Protein AF-A0A9P8FRI5-F1 (afdb_monomer_lite)

InterPro domains:
  IPR001607 Zinc finger, UBP-type [PF02148] (1-30)
  IPR001607 Zinc finger, UBP-type [PS50271] (1-47)
  IPR013083 Zinc finger, RING/FYVE/PHD-type [G3DSA:3.30.40.10] (1-47)

Radius of gyration: 79.2 Å; chains: 1; bounding box: 175×26×194 Å

Foldseek 3Di:
DVCVVPVPQWDADPPPRWIAGNVVGDTDDDDPDDDPDDDDPPDPPPPDPPPVPPDPPPDPPDVVVVVVVVVVVVVVVVVVVVVVVVVVVVVVVVVVVVVVVVVVVVVVVVVVVVVVVVVVVVVVVVVVVVVVVVVVVVVVVVVVVVVVVVVVVVVVVVVVVVVVVVVVVVVVVVVVVVVVVVVVVVVVVVVVVVVVVVVVVVVVVVVVVVVVVVVVVVVVVVVPDDDDDDDDDDDDDDDDDDDDDDDDDDD

pLDDT: mean 81.43, std 20.99, range [33.94, 98.25]

Structure (mmCIF, N/CA/C/O backbone):
data_AF-A0A9P8FRI5-F1
#
_entry.id   AF-A0A9P8FRI5-F1
#
loop_
_atom_site.group_PDB
_atom_site.id
_atom_site.type_symbol
_atom_site.label_atom_id
_atom_site.label_alt_id
_atom_site.label_comp_id
_atom_site.label_asym_id
_atom_site.label_entity_id
_atom_site.label_seq_id
_atom_site.pdbx_PDB_ins_code
_atom_site.Cartn_x
_atom_site.Cartn_y
_atom_site.Cartn_z
_atom_site.occupancy
_atom_site.B_iso_or_equiv
_atom_site.auth_seq_id
_atom_site.auth_comp_id
_atom_site.auth_asym_id
_atom_site.auth_atom_id
_atom_site.pdbx_PDB_model_num
ATOM 1 N N . ALA A 1 1 ? 56.604 1.587 -21.707 1.00 70.38 1 ALA A N 1
ATOM 2 C CA . ALA A 1 1 ? 57.419 1.020 -22.812 1.00 70.38 1 ALA A CA 1
ATOM 3 C C . ALA A 1 1 ? 58.860 1.557 -22.741 1.00 70.38 1 ALA A C 1
ATOM 5 O O . ALA A 1 1 ? 59.079 2.517 -22.019 1.00 70.38 1 ALA A O 1
ATOM 6 N N . HIS A 1 2 ? 59.857 0.961 -23.422 1.00 85.00 2 HIS A N 1
ATOM 7 C CA . HIS A 1 2 ? 61.272 1.397 -23.313 1.00 85.00 2 HIS A CA 1
ATOM 8 C C . HIS A 1 2 ? 61.474 2.873 -23.700 1.00 85.00 2 HIS A C 1
ATOM 10 O O . HIS A 1 2 ? 62.152 3.597 -22.981 1.00 85.00 2 HIS A O 1
ATOM 16 N N . TRP A 1 3 ? 60.835 3.323 -24.783 1.00 86.88 3 TRP A N 1
ATOM 17 C CA . TRP A 1 3 ? 60.968 4.690 -25.297 1.00 86.88 3 TRP A CA 1
ATOM 18 C C . TRP A 1 3 ? 60.459 5.763 -24.314 1.00 86.88 3 TRP A C 1
ATOM 20 O O . TRP A 1 3 ? 61.086 6.806 -24.187 1.00 86.88 3 TRP A O 1
ATOM 30 N N . GLU A 1 4 ? 59.393 5.482 -23.555 1.00 83.12 4 GLU A N 1
ATOM 31 C CA . GLU A 1 4 ? 58.851 6.389 -22.525 1.00 83.12 4 GLU A CA 1
ATOM 32 C C . GLU A 1 4 ? 59.811 6.569 -21.341 1.00 83.12 4 GLU A C 1
ATOM 34 O O . GLU A 1 4 ? 59.791 7.600 -20.677 1.00 83.12 4 GLU A O 1
ATOM 39 N N . ALA A 1 5 ? 60.646 5.561 -21.062 1.00 86.56 5 ALA A N 1
ATOM 40 C CA . ALA A 1 5 ? 61.568 5.567 -19.929 1.00 86.56 5 ALA A CA 1
ATOM 41 C C . ALA A 1 5 ? 62.953 6.136 -20.278 1.00 86.56 5 ALA A C 1
ATOM 43 O O . ALA A 1 5 ? 63.623 6.679 -19.403 1.00 86.56 5 ALA A O 1
ATOM 44 N N . THR A 1 6 ? 63.405 5.987 -21.528 1.00 89.31 6 THR A N 1
ATOM 45 C CA . THR A 1 6 ? 64.764 6.370 -21.963 1.00 89.31 6 THR A CA 1
ATOM 46 C C . THR A 1 6 ? 64.800 7.520 -22.964 1.00 89.31 6 THR A C 1
ATOM 48 O O . THR A 1 6 ? 65.885 7.974 -23.321 1.00 89.31 6 THR A O 1
ATOM 51 N N . SER A 1 7 ? 63.642 7.991 -23.438 1.00 85.75 7 SER A N 1
ATOM 52 C CA . SER A 1 7 ? 63.527 8.980 -24.521 1.00 85.75 7 SER A CA 1
ATOM 53 C C . SER A 1 7 ? 64.243 8.560 -25.814 1.00 85.75 7 SER A C 1
ATOM 55 O O . SER A 1 7 ? 64.643 9.394 -26.624 1.00 85.75 7 SER A O 1
ATOM 57 N N . HIS A 1 8 ? 64.418 7.254 -26.030 1.00 90.38 8 HIS A N 1
ATOM 58 C CA . HIS A 1 8 ? 64.926 6.709 -27.284 1.00 90.38 8 HIS A CA 1
ATOM 59 C C . HIS A 1 8 ? 63.773 6.551 -28.282 1.00 90.38 8 HIS A C 1
ATOM 61 O O . HIS A 1 8 ? 63.076 5.538 -28.289 1.00 90.38 8 HIS A O 1
ATOM 67 N N . CYS A 1 9 ? 63.577 7.567 -29.124 1.00 88.00 9 CYS A N 1
ATOM 68 C CA . CYS A 1 9 ? 62.430 7.657 -30.034 1.00 88.00 9 CYS A CA 1
ATOM 69 C C . CYS A 1 9 ? 62.557 6.825 -31.318 1.00 88.00 9 CYS A C 1
ATOM 71 O O . CYS A 1 9 ? 61.593 6.746 -32.069 1.00 88.00 9 CYS A O 1
ATOM 73 N N . TYR A 1 10 ? 63.705 6.190 -31.575 1.00 89.00 10 TYR A N 1
ATOM 74 C CA . TYR A 1 10 ? 63.935 5.430 -32.805 1.00 89.00 10 TYR A CA 1
ATOM 75 C C . TYR A 1 10 ? 64.216 3.958 -32.522 1.00 89.00 10 TYR A C 1
ATOM 77 O O . TYR A 1 10 ? 65.074 3.630 -31.700 1.00 89.00 10 TYR A O 1
ATOM 85 N N . ALA A 1 11 ? 63.545 3.069 -33.255 1.00 89.12 11 ALA A N 1
ATOM 86 C CA . ALA A 1 11 ? 63.825 1.635 -33.249 1.00 89.12 11 ALA A CA 1
ATOM 87 C C . ALA A 1 11 ? 63.928 1.096 -34.677 1.00 89.12 11 ALA A C 1
ATOM 89 O O . ALA A 1 11 ? 63.203 1.533 -35.566 1.00 89.12 11 ALA A O 1
ATOM 90 N N . MET A 1 12 ? 64.833 0.143 -34.897 1.00 87.75 12 MET A N 1
ATOM 91 C CA . MET A 1 12 ? 65.045 -0.483 -36.200 1.00 87.75 12 MET A CA 1
ATOM 92 C C . MET A 1 12 ? 64.588 -1.933 -36.166 1.00 87.75 12 MET A C 1
ATOM 94 O O . MET A 1 12 ? 64.992 -2.691 -35.284 1.00 87.75 12 MET A O 1
ATOM 98 N N . ASP A 1 13 ? 63.793 -2.320 -37.155 1.00 84.88 13 ASP A N 1
ATOM 99 C CA . ASP A 1 13 ? 63.490 -3.722 -37.400 1.00 84.88 13 ASP A CA 1
ATOM 100 C C . ASP A 1 13 ? 64.684 -4.386 -38.099 1.00 84.88 13 ASP A C 1
ATOM 102 O O . ASP A 1 13 ? 65.101 -3.982 -39.186 1.00 84.88 13 ASP A O 1
ATOM 106 N N . ILE A 1 14 ? 65.247 -5.414 -37.464 1.00 81.31 14 ILE A N 1
ATOM 107 C CA . ILE A 1 14 ? 66.439 -6.124 -37.943 1.00 81.31 14 ILE A CA 1
ATOM 108 C C . ILE A 1 14 ? 66.160 -6.811 -39.289 1.00 81.31 14 ILE A C 1
ATOM 110 O O . ILE A 1 14 ? 67.053 -6.863 -40.140 1.00 81.31 14 ILE A O 1
ATOM 114 N N . ASN A 1 15 ? 64.929 -7.285 -39.510 1.00 79.06 15 ASN A N 1
ATOM 115 C CA . ASN A 1 15 ? 64.570 -8.056 -40.699 1.00 79.06 15 ASN A CA 1
ATOM 116 C C . ASN A 1 15 ? 64.334 -7.161 -41.915 1.00 79.06 15 ASN A C 1
ATOM 118 O O . ASN A 1 15 ? 64.801 -7.465 -43.011 1.00 79.06 15 ASN A O 1
ATOM 122 N N . SER A 1 16 ? 63.594 -6.069 -41.728 1.00 82.00 16 SER A N 1
ATOM 123 C CA . SER A 1 16 ? 63.189 -5.190 -42.826 1.00 82.00 16 SER A CA 1
ATOM 124 C C . SER A 1 16 ? 64.077 -3.953 -42.985 1.00 82.00 16 SER A C 1
ATOM 126 O O . SER A 1 16 ? 63.941 -3.245 -43.978 1.00 82.00 16 SER A O 1
ATOM 128 N N . GLN A 1 17 ? 64.985 -3.692 -42.034 1.00 82.50 17 GLN A N 1
ATOM 129 C CA . GLN A 1 17 ? 65.846 -2.501 -41.968 1.00 82.50 17 GLN A CA 1
ATOM 130 C C . GLN A 1 17 ? 65.082 -1.163 -41.909 1.00 82.50 17 GLN A C 1
ATOM 132 O O . GLN A 1 17 ? 65.700 -0.100 -42.011 1.00 82.50 17 GLN A O 1
ATOM 137 N N . HIS A 1 18 ? 63.761 -1.183 -41.708 1.00 85.88 18 HIS A N 1
ATOM 138 C CA . HIS A 1 18 ? 62.973 0.031 -41.519 1.00 85.88 18 HIS A CA 1
ATOM 139 C C . HIS A 1 18 ? 63.191 0.593 -40.117 1.00 85.88 18 HIS A C 1
ATOM 141 O O . HIS A 1 18 ? 63.324 -0.148 -39.140 1.00 85.88 18 HIS A O 1
ATOM 147 N N . VAL A 1 19 ? 63.213 1.921 -40.027 1.00 88.25 19 VAL A N 1
ATOM 148 C CA . VAL A 1 19 ? 63.324 2.644 -38.761 1.00 88.25 19 VAL A CA 1
ATOM 149 C C . VAL A 1 19 ? 61.971 3.268 -38.446 1.00 88.25 19 VAL A C 1
ATOM 151 O O . VAL A 1 19 ? 61.414 3.983 -39.277 1.00 88.25 19 VAL A O 1
ATOM 154 N N . TRP A 1 20 ? 61.447 2.980 -37.259 1.00 91.38 20 TRP A N 1
ATOM 155 C CA . TRP A 1 20 ? 60.234 3.580 -36.714 1.00 91.38 20 TRP A CA 1
ATOM 156 C 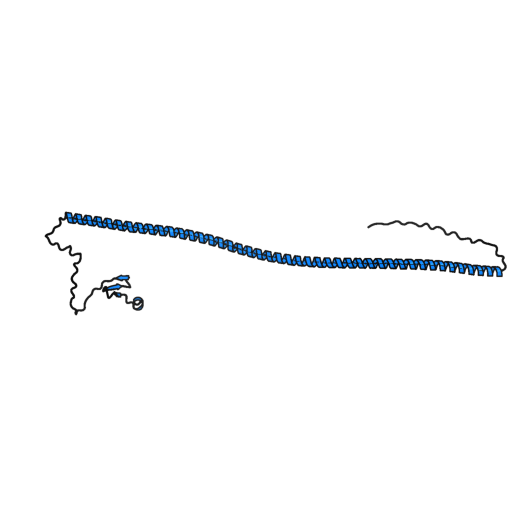C . TRP A 1 20 ? 60.591 4.768 -35.820 1.00 91.38 20 TRP A C 1
ATOM 158 O O . TRP A 1 20 ? 61.502 4.657 -34.994 1.00 91.38 20 TRP A O 1
ATOM 168 N N . ASP A 1 21 ? 59.874 5.875 -35.986 1.00 91.88 21 ASP A N 1
ATOM 169 C CA . ASP A 1 21 ? 59.913 7.053 -35.122 1.00 91.88 21 ASP A CA 1
ATOM 170 C C . ASP A 1 21 ? 58.671 7.067 -34.220 1.00 91.88 21 ASP A C 1
ATOM 172 O O . ASP A 1 21 ? 57.548 7.258 -34.686 1.00 91.88 21 ASP A O 1
ATOM 176 N N . TYR A 1 22 ? 58.876 6.870 -32.916 1.00 89.00 22 TYR A N 1
ATOM 177 C CA . TYR A 1 22 ? 57.811 6.897 -31.911 1.00 89.00 22 TYR A CA 1
ATOM 178 C C . TYR A 1 22 ? 57.293 8.311 -31.609 1.00 89.00 22 TYR A C 1
ATOM 180 O O . TYR A 1 22 ? 56.191 8.437 -31.084 1.00 89.00 22 TYR A O 1
ATOM 188 N N . ALA A 1 23 ? 58.056 9.366 -31.911 1.00 86.44 23 ALA A N 1
ATOM 189 C CA . ALA A 1 23 ? 57.625 10.749 -31.698 1.00 86.44 23 ALA A CA 1
ATOM 190 C C . ALA A 1 23 ? 56.834 11.296 -32.897 1.00 86.44 23 ALA A C 1
ATOM 192 O O . ALA A 1 23 ? 55.894 12.068 -32.712 1.00 86.44 23 ALA A O 1
ATOM 193 N N . GLY A 1 24 ? 57.217 10.894 -34.112 1.00 85.88 24 GLY A N 1
ATOM 194 C CA . GLY A 1 24 ? 56.552 11.255 -35.368 1.00 85.88 24 GLY A CA 1
ATOM 195 C C . GLY A 1 24 ? 55.460 10.285 -35.837 1.00 85.88 24 GLY A C 1
ATOM 196 O O . GLY A 1 24 ? 54.829 10.564 -36.852 1.00 85.88 24 GLY A O 1
ATOM 197 N N . ASP A 1 25 ? 55.258 9.171 -35.123 1.00 88.69 25 ASP A N 1
ATOM 198 C CA . ASP A 1 25 ? 54.294 8.095 -35.418 1.00 88.69 25 ASP A CA 1
ATOM 199 C C . ASP A 1 25 ? 54.359 7.603 -36.877 1.00 88.69 25 ASP A C 1
ATOM 201 O O . ASP A 1 25 ? 53.383 7.626 -37.630 1.00 88.69 25 ASP A O 1
ATOM 205 N N . GLY A 1 26 ? 55.556 7.192 -37.314 1.00 89.88 26 GLY A N 1
ATOM 206 C CA . GLY A 1 26 ? 55.763 6.752 -38.693 1.00 89.88 26 GLY A CA 1
ATOM 207 C C . GLY A 1 26 ? 57.129 6.139 -38.998 1.00 89.88 26 GLY A C 1
ATOM 208 O O . GLY A 1 26 ? 58.039 6.104 -38.169 1.00 89.88 26 GLY A O 1
ATOM 209 N N . TYR A 1 27 ? 57.282 5.653 -40.234 1.00 89.31 27 TYR A N 1
ATOM 210 C CA . TYR A 1 27 ? 58.545 5.111 -40.742 1.00 89.31 27 TYR A CA 1
ATOM 211 C C . TYR A 1 27 ? 59.421 6.204 -41.363 1.00 89.31 27 TYR A C 1
ATOM 213 O O . TYR A 1 27 ? 58.971 6.967 -42.219 1.00 89.31 27 TYR A O 1
ATOM 221 N N . VAL A 1 28 ? 60.704 6.225 -40.996 1.00 86.69 28 VAL A N 1
ATOM 222 C CA . VAL A 1 28 ? 61.697 7.188 -41.497 1.00 86.69 28 VAL A CA 1
ATOM 223 C C . VAL A 1 28 ? 62.805 6.503 -42.301 1.00 86.69 28 VAL A C 1
ATOM 225 O O . VAL A 1 28 ? 63.168 5.351 -42.057 1.00 86.69 28 VAL A O 1
ATOM 228 N N . HIS A 1 29 ? 63.368 7.225 -43.275 1.00 79.56 29 HIS A N 1
ATOM 229 C CA . HIS A 1 29 ? 64.478 6.748 -44.106 1.00 79.56 29 HIS A CA 1
ATOM 230 C C . HIS A 1 29 ? 65.824 7.184 -43.518 1.00 79.56 29 HIS A C 1
ATOM 232 O O . HIS A 1 29 ? 66.041 8.363 -43.243 1.00 79.56 29 HIS A O 1
ATOM 238 N N . ARG A 1 30 ? 66.762 6.241 -43.365 1.00 73.44 30 ARG A N 1
ATOM 239 C CA . ARG A 1 30 ? 68.121 6.525 -42.880 1.00 73.44 30 ARG A CA 1
ATOM 240 C C . ARG A 1 30 ? 69.083 6.727 -44.055 1.00 73.44 30 ARG A C 1
ATOM 242 O O . ARG A 1 30 ? 69.263 5.807 -44.848 1.00 73.44 30 ARG A O 1
ATOM 249 N N . LEU A 1 31 ? 69.774 7.872 -44.128 1.00 65.94 31 LEU A N 1
ATOM 250 C CA . LEU A 1 31 ? 70.973 7.996 -44.969 1.00 65.94 31 LEU A CA 1
ATOM 251 C C . LEU A 1 31 ? 72.116 7.203 -44.327 1.00 65.94 31 LEU A C 1
ATOM 253 O O . LEU A 1 31 ? 72.610 7.544 -43.253 1.00 65.94 31 LEU A O 1
ATOM 257 N N . ILE A 1 32 ? 72.539 6.129 -44.986 1.00 61.47 32 ILE A N 1
ATOM 258 C CA . ILE A 1 32 ? 73.693 5.337 -44.566 1.00 61.47 32 ILE A CA 1
ATOM 259 C C . ILE A 1 32 ? 74.954 6.040 -45.081 1.00 61.47 32 ILE A C 1
ATOM 261 O O . ILE A 1 32 ? 75.430 5.763 -46.178 1.00 61.47 32 ILE A O 1
ATOM 265 N N . GLN A 1 33 ? 75.490 6.985 -44.307 1.00 51.19 33 GLN A N 1
ATOM 266 C CA . GLN A 1 33 ? 76.857 7.469 -44.513 1.00 51.19 33 GLN A CA 1
ATOM 267 C C . GLN A 1 33 ? 77.825 6.510 -43.817 1.00 51.19 33 GLN A C 1
ATOM 269 O O . GLN A 1 33 ? 77.992 6.540 -42.597 1.00 51.19 33 GLN A O 1
ATOM 274 N N . ASN A 1 34 ? 78.454 5.632 -44.597 1.00 52.69 34 ASN A N 1
ATOM 275 C CA . ASN A 1 34 ? 79.520 4.769 -44.101 1.00 52.69 34 ASN A CA 1
ATOM 276 C C . ASN A 1 34 ? 80.759 5.612 -43.753 1.00 52.69 34 ASN A C 1
ATOM 278 O O . ASN A 1 34 ? 81.259 6.374 -44.580 1.00 52.69 34 ASN A O 1
ATOM 282 N N . LYS A 1 35 ? 81.287 5.439 -42.534 1.00 49.97 35 LYS A N 1
ATOM 283 C CA . LYS A 1 35 ? 82.686 5.768 -42.207 1.00 49.97 35 LYS A CA 1
ATOM 284 C C . LYS A 1 35 ? 83.617 4.937 -43.118 1.00 49.97 35 LYS A C 1
ATOM 286 O O . LYS A 1 35 ? 83.212 3.850 -43.535 1.00 49.97 35 LYS A O 1
ATOM 291 N N . PRO A 1 36 ? 84.823 5.424 -43.462 1.00 46.50 36 PRO A N 1
ATOM 292 C CA . PRO A 1 36 ? 85.537 5.045 -44.682 1.00 46.50 36 PRO A CA 1
ATOM 293 C C . PRO A 1 36 ? 86.317 3.731 -44.542 1.00 46.50 36 PRO A C 1
ATOM 295 O O . PRO A 1 36 ? 87.521 3.713 -44.761 1.00 46.50 36 PRO A O 1
ATOM 298 N N . ASP A 1 37 ? 85.659 2.637 -44.162 1.00 50.84 37 ASP A N 1
ATOM 299 C CA . ASP A 1 37 ? 86.241 1.303 -44.312 1.00 50.84 37 ASP A CA 1
ATOM 300 C C . ASP A 1 37 ? 85.158 0.212 -44.293 1.00 50.84 37 ASP A C 1
ATOM 302 O O . ASP A 1 37 ? 84.844 -0.392 -43.271 1.00 50.84 37 ASP A O 1
ATOM 306 N N . SER A 1 38 ? 84.487 0.011 -45.425 1.00 47.38 38 SER A N 1
ATOM 307 C CA . SER A 1 38 ? 83.933 -1.296 -45.799 1.00 47.38 38 SER A CA 1
ATOM 308 C C . SER A 1 38 ? 83.413 -1.255 -47.234 1.00 47.38 38 SER A C 1
ATOM 310 O O . SER A 1 38 ? 82.521 -0.492 -47.595 1.00 47.38 38 SER A O 1
ATOM 312 N N . LYS A 1 39 ? 84.060 -2.085 -48.051 1.00 50.94 39 LYS A N 1
ATOM 313 C CA . LYS A 1 39 ? 83.671 -2.637 -49.352 1.00 50.94 39 LYS A CA 1
ATOM 314 C C . LYS A 1 39 ? 82.248 -2.276 -49.812 1.00 50.94 39 LYS A C 1
ATOM 316 O O . LYS A 1 39 ? 81.264 -2.746 -49.248 1.00 50.94 39 LYS A O 1
ATOM 321 N N . LEU A 1 40 ? 82.178 -1.490 -50.887 1.00 50.28 40 LEU A N 1
ATOM 322 C CA . LEU A 1 40 ? 80.960 -1.168 -51.627 1.00 50.28 40 LEU A CA 1
ATOM 323 C C . LEU A 1 40 ? 80.294 -2.480 -52.084 1.00 50.28 40 LEU A C 1
ATOM 325 O O . LEU A 1 40 ? 80.781 -3.152 -52.993 1.00 50.28 40 LEU A O 1
ATOM 329 N N . ILE A 1 41 ? 79.224 -2.889 -51.407 1.00 49.78 41 ILE A N 1
ATOM 330 C CA . ILE A 1 41 ? 78.332 -3.935 -51.903 1.00 49.78 41 ILE A CA 1
ATOM 331 C C . ILE A 1 41 ? 77.373 -3.220 -52.848 1.00 49.78 41 ILE A C 1
ATOM 333 O O . ILE A 1 41 ? 76.398 -2.611 -52.410 1.00 49.78 41 ILE A O 1
ATOM 337 N N . ASP A 1 42 ? 77.697 -3.257 -54.138 1.00 47.16 42 ASP A N 1
ATOM 338 C CA . ASP A 1 42 ? 76.772 -2.893 -55.206 1.00 47.16 42 ASP A CA 1
ATOM 339 C C . ASP A 1 42 ? 75.580 -3.856 -55.129 1.00 47.16 42 ASP A C 1
ATOM 341 O O . ASP A 1 42 ? 75.647 -5.011 -55.558 1.00 47.16 42 ASP A O 1
ATOM 345 N N . LEU A 1 43 ? 74.477 -3.404 -54.527 1.00 50.00 43 LEU A N 1
ATOM 346 C CA . LEU A 1 43 ? 73.192 -4.042 -54.770 1.00 50.00 43 LEU A CA 1
ATOM 347 C C . LEU A 1 43 ? 72.883 -3.836 -56.258 1.00 50.00 43 LEU A C 1
ATOM 349 O O . LEU A 1 43 ? 72.969 -2.698 -56.728 1.00 50.00 43 LEU A O 1
ATOM 353 N N . PRO A 1 44 ? 72.503 -4.886 -57.011 1.00 44.31 44 PRO A N 1
ATOM 354 C CA . PRO A 1 44 ? 72.119 -4.717 -58.401 1.00 44.31 44 PRO A CA 1
ATOM 355 C C . PRO A 1 44 ? 70.994 -3.691 -58.441 1.00 44.31 44 PRO A C 1
ATOM 357 O O . PRO A 1 44 ? 69.949 -3.890 -57.815 1.00 44.31 44 PRO A O 1
ATOM 360 N N . ALA A 1 45 ? 71.234 -2.583 -59.143 1.00 47.28 45 ALA A N 1
ATOM 361 C CA . ALA A 1 45 ? 70.241 -1.559 -59.391 1.00 47.28 45 ALA A CA 1
ATOM 362 C C . ALA A 1 45 ? 69.014 -2.239 -60.008 1.00 47.28 45 ALA A C 1
ATOM 364 O O . ALA A 1 45 ? 68.966 -2.526 -61.207 1.00 47.28 45 ALA A O 1
ATOM 365 N N . ARG A 1 46 ? 68.012 -2.536 -59.173 1.00 49.62 46 ARG A N 1
ATOM 366 C CA . ARG A 1 46 ? 66.663 -2.820 -59.642 1.00 49.62 46 ARG A CA 1
ATOM 367 C C . ARG A 1 46 ? 66.305 -1.630 -60.509 1.00 49.62 46 ARG A C 1
ATOM 369 O O . ARG A 1 46 ? 66.271 -0.505 -60.015 1.00 49.62 46 ARG A O 1
ATOM 376 N N . ARG A 1 47 ? 66.126 -1.892 -61.807 1.00 51.28 47 ARG A N 1
ATOM 377 C CA . ARG A 1 47 ? 65.669 -0.918 -62.795 1.00 51.28 47 ARG A CA 1
ATOM 378 C C . ARG A 1 47 ? 64.543 -0.115 -62.161 1.00 51.28 47 ARG A C 1
ATOM 380 O O . ARG A 1 47 ? 63.471 -0.650 -61.886 1.00 51.28 47 ARG A O 1
ATOM 387 N N . HIS A 1 48 ? 64.836 1.143 -61.865 1.00 50.38 48 HIS A N 1
ATOM 388 C CA . HIS A 1 48 ? 63.844 2.071 -61.364 1.00 50.38 48 HIS A CA 1
ATOM 389 C C . HIS A 1 48 ? 62.761 2.181 -62.451 1.00 50.38 48 HIS A C 1
ATOM 391 O O . HIS A 1 48 ? 63.116 2.312 -63.627 1.00 50.38 48 HIS A O 1
ATOM 397 N N . PRO A 1 49 ? 61.463 2.154 -62.110 1.00 54.78 49 PRO A N 1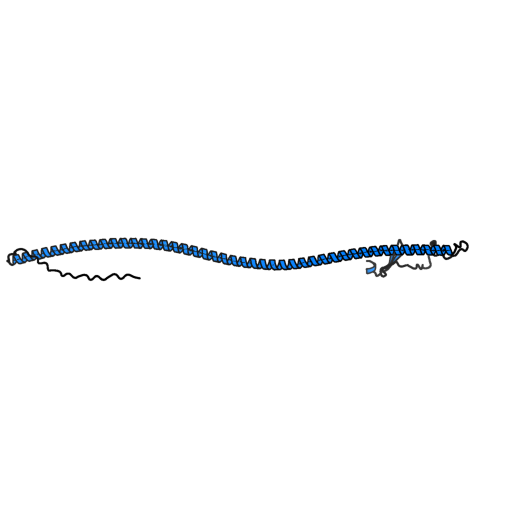
ATOM 398 C CA . PRO A 1 49 ? 60.373 2.227 -63.091 1.00 54.78 49 PRO A CA 1
ATOM 399 C C . PRO A 1 49 ? 60.372 3.521 -63.934 1.00 54.78 49 PRO A C 1
ATOM 401 O O . PRO A 1 49 ? 59.654 3.607 -64.922 1.00 54.78 49 PRO A O 1
ATOM 404 N N . ASN A 1 50 ? 61.240 4.490 -63.617 1.00 50.34 50 ASN A N 1
ATOM 405 C CA . ASN A 1 50 ? 61.433 5.737 -64.364 1.00 50.34 50 ASN A CA 1
ATOM 406 C C . ASN A 1 50 ? 62.540 5.687 -65.438 1.00 50.34 50 ASN A C 1
ATOM 408 O O . ASN A 1 50 ? 62.958 6.730 -65.935 1.00 50.34 50 ASN A O 1
ATOM 412 N N . ALA A 1 51 ? 63.001 4.505 -65.860 1.00 52.12 51 ALA A N 1
ATOM 413 C CA . ALA A 1 51 ? 63.870 4.380 -67.040 1.00 52.12 51 ALA A CA 1
ATOM 414 C C . ALA A 1 51 ? 63.152 4.681 -68.380 1.00 52.12 51 ALA A C 1
ATOM 416 O O . ALA A 1 51 ? 63.785 4.643 -69.431 1.00 52.12 51 ALA A O 1
ATOM 417 N N . ALA A 1 52 ? 61.861 5.030 -68.349 1.00 56.12 52 ALA A N 1
ATOM 418 C CA . ALA A 1 52 ? 61.035 5.363 -69.512 1.00 56.12 52 ALA A CA 1
ATOM 419 C C . ALA A 1 52 ? 61.433 6.659 -70.258 1.00 56.12 52 ALA A C 1
ATOM 421 O O . ALA A 1 52 ? 60.802 6.997 -71.252 1.00 56.12 52 ALA A O 1
ATOM 422 N N . PHE A 1 53 ? 62.460 7.394 -69.807 1.00 52.03 53 PHE A N 1
ATOM 423 C CA . PHE A 1 53 ? 62.890 8.656 -70.433 1.00 52.03 53 PHE A CA 1
ATOM 424 C C . PHE A 1 53 ? 64.204 8.576 -71.232 1.00 52.03 53 PHE A C 1
ATOM 426 O O . PHE A 1 53 ? 64.670 9.595 -71.740 1.00 52.03 53 PHE A O 1
ATOM 433 N N . ARG A 1 54 ? 64.817 7.390 -71.383 1.00 51.44 54 ARG A N 1
ATOM 434 C CA . ARG A 1 54 ? 65.877 7.189 -72.388 1.00 51.44 54 ARG A CA 1
ATOM 435 C C . ARG A 1 54 ? 65.243 6.670 -73.673 1.00 51.44 54 ARG A C 1
ATOM 437 O O . ARG A 1 54 ? 64.998 5.478 -73.804 1.00 51.44 54 ARG A O 1
ATOM 444 N N . ALA A 1 55 ? 64.963 7.585 -74.594 1.00 46.56 55 ALA A N 1
ATOM 445 C CA . ALA A 1 55 ? 64.501 7.255 -75.934 1.00 46.56 55 ALA A CA 1
ATOM 446 C C . ALA A 1 55 ? 65.623 6.552 -76.722 1.00 46.56 55 ALA A C 1
ATOM 448 O O . ALA A 1 55 ? 66.563 7.200 -77.181 1.00 46.56 55 ALA A O 1
ATOM 449 N N . GLU A 1 56 ? 65.530 5.229 -76.870 1.00 44.88 56 GLU A N 1
ATOM 450 C CA . GLU A 1 56 ? 66.115 4.530 -78.018 1.00 44.88 56 GLU A CA 1
ATOM 451 C C . GLU A 1 56 ? 65.268 4.870 -79.252 1.00 44.88 56 GLU A C 1
ATOM 453 O O . GLU A 1 56 ? 64.041 4.796 -79.233 1.00 44.88 56 GLU A O 1
ATOM 458 N N . ALA A 1 57 ? 65.934 5.348 -80.300 1.00 48.53 57 ALA A N 1
ATOM 459 C CA . ALA A 1 57 ? 65.340 6.121 -81.388 1.00 48.53 57 ALA A CA 1
ATOM 460 C C . ALA A 1 57 ? 64.766 5.288 -82.553 1.00 48.53 57 ALA A C 1
ATOM 462 O O . ALA A 1 57 ? 64.632 5.839 -83.641 1.00 48.53 57 ALA A O 1
ATOM 463 N N . ASP A 1 58 ? 64.427 4.009 -82.359 1.00 47.94 58 ASP A N 1
ATOM 464 C CA . ASP A 1 58 ? 64.054 3.122 -83.483 1.00 47.94 58 ASP A CA 1
ATOM 465 C C . ASP A 1 58 ? 62.760 2.309 -83.294 1.00 47.94 58 ASP A C 1
ATOM 467 O O . ASP A 1 58 ? 62.437 1.452 -84.107 1.00 47.94 58 ASP A O 1
ATOM 471 N N . ASP A 1 59 ? 61.962 2.610 -82.265 1.00 54.97 59 ASP A N 1
ATOM 472 C CA . ASP A 1 59 ? 60.585 2.103 -82.163 1.00 54.97 59 ASP A CA 1
ATOM 473 C C . ASP A 1 59 ? 59.640 3.256 -81.808 1.00 54.97 59 ASP A C 1
ATOM 475 O O . ASP A 1 59 ? 59.078 3.358 -80.714 1.00 54.97 59 ASP A O 1
ATOM 479 N N . GLN A 1 60 ? 59.533 4.218 -82.733 1.00 60.47 60 GLN A N 1
ATOM 480 C CA . GLN A 1 60 ? 58.529 5.273 -82.637 1.00 60.47 60 GLN A CA 1
ATOM 481 C C . GLN A 1 60 ? 57.152 4.653 -82.867 1.00 60.47 60 GLN A C 1
ATOM 483 O O . GLN A 1 60 ? 56.598 4.690 -83.966 1.00 60.47 60 GLN A O 1
ATOM 488 N N . VAL A 1 61 ? 56.572 4.112 -81.795 1.00 58.03 61 VAL A N 1
ATOM 489 C CA . VAL A 1 61 ? 55.125 3.960 -81.682 1.00 58.03 61 VAL A CA 1
ATOM 490 C C . VAL A 1 61 ? 54.519 5.298 -82.125 1.00 58.03 61 VAL A C 1
ATOM 492 O O . VAL A 1 61 ? 54.851 6.325 -81.523 1.00 58.03 61 VAL A O 1
ATOM 495 N N . PRO A 1 62 ? 53.690 5.332 -83.191 1.00 71.19 62 PRO A N 1
ATOM 496 C CA . PRO A 1 62 ? 53.118 6.571 -83.699 1.00 71.19 62 PRO A CA 1
ATOM 497 C C . PRO A 1 62 ? 52.546 7.392 -82.549 1.00 71.19 62 PRO A C 1
ATOM 499 O O . PRO A 1 62 ? 51.857 6.845 -81.689 1.00 71.19 62 PRO A O 1
ATOM 502 N N . ARG A 1 63 ? 52.848 8.692 -82.514 1.00 68.44 63 ARG A N 1
ATOM 503 C CA . ARG A 1 63 ? 52.454 9.590 -81.418 1.00 68.44 63 ARG A CA 1
ATOM 504 C C . ARG A 1 63 ? 50.955 9.509 -81.107 1.00 68.44 63 ARG A C 1
ATOM 506 O O . ARG A 1 63 ? 50.575 9.513 -79.947 1.00 68.44 63 ARG A O 1
ATOM 513 N N . GLU A 1 64 ? 50.142 9.282 -82.133 1.00 72.25 64 GLU A N 1
ATOM 514 C CA . GLU A 1 64 ? 48.704 9.016 -82.037 1.00 72.25 64 GLU A CA 1
ATOM 515 C C . GLU A 1 64 ? 48.364 7.756 -81.221 1.00 72.25 64 GLU A C 1
ATOM 517 O O . GLU A 1 64 ? 47.409 7.760 -80.456 1.00 72.25 64 GLU A O 1
ATOM 522 N N . LYS A 1 65 ? 49.148 6.673 -81.313 1.00 77.75 65 LYS A N 1
ATOM 523 C CA . LYS A 1 65 ? 48.959 5.468 -80.485 1.00 77.75 65 LYS A CA 1
ATOM 524 C C . LYS A 1 65 ? 49.372 5.702 -79.033 1.00 77.75 65 LYS A C 1
ATOM 526 O O . LYS A 1 65 ? 48.717 5.175 -78.142 1.00 77.75 65 LYS A O 1
ATOM 531 N N . MET A 1 66 ? 50.423 6.488 -78.790 1.00 79.31 66 MET A N 1
ATOM 532 C CA . MET A 1 66 ? 50.815 6.900 -77.433 1.00 79.31 66 MET A CA 1
ATOM 533 C C . MET A 1 66 ? 49.752 7.807 -76.802 1.00 79.31 66 MET A C 1
ATOM 535 O O . MET A 1 66 ? 49.405 7.622 -75.640 1.00 79.31 66 MET A O 1
ATOM 539 N N . GLU A 1 67 ? 49.191 8.740 -77.573 1.00 83.44 67 GLU A N 1
ATOM 540 C CA . GLU A 1 67 ? 48.085 9.602 -77.143 1.00 83.44 67 GLU A CA 1
ATOM 541 C C . GLU A 1 67 ? 46.799 8.795 -76.914 1.00 83.44 67 GLU A C 1
ATOM 543 O O . GLU A 1 67 ? 46.161 8.959 -75.878 1.00 83.44 67 GLU A O 1
ATOM 548 N N . ASN A 1 68 ? 46.463 7.847 -77.793 1.00 87.56 68 ASN A N 1
ATOM 549 C CA . ASN A 1 68 ? 45.326 6.943 -77.597 1.00 87.56 68 ASN A CA 1
ATOM 550 C C . ASN A 1 68 ? 45.494 6.073 -76.349 1.00 87.56 68 ASN A C 1
ATOM 552 O O . ASN A 1 68 ? 44.567 5.963 -75.554 1.00 87.56 68 ASN A O 1
ATOM 556 N N . MET A 1 69 ? 46.684 5.517 -76.126 1.00 85.81 69 MET A N 1
ATOM 557 C CA . MET A 1 69 ? 46.975 4.714 -74.942 1.00 85.81 69 MET A CA 1
ATOM 558 C C . MET A 1 69 ? 46.917 5.560 -73.663 1.00 85.81 69 MET A C 1
ATOM 560 O O . MET A 1 69 ? 46.345 5.130 -72.666 1.00 85.81 69 MET A O 1
ATOM 564 N N . ALA A 1 70 ? 47.440 6.790 -73.686 1.00 86.06 70 ALA A N 1
ATOM 565 C CA . ALA A 1 70 ? 47.318 7.728 -72.570 1.00 86.06 70 ALA A CA 1
ATOM 566 C C . ALA A 1 70 ? 45.853 8.111 -72.296 1.00 86.06 70 ALA A C 1
ATOM 568 O O . ALA A 1 70 ? 45.448 8.195 -71.133 1.00 86.06 70 ALA A O 1
ATOM 569 N N . ASN A 1 71 ? 45.042 8.281 -73.342 1.00 90.81 71 ASN A N 1
ATOM 570 C CA . ASN A 1 71 ? 43.609 8.530 -73.216 1.00 90.81 71 ASN A CA 1
ATOM 571 C C . ASN A 1 71 ? 42.896 7.318 -72.604 1.00 90.81 71 ASN A C 1
ATOM 573 O O . ASN A 1 71 ? 42.143 7.483 -71.650 1.00 90.81 71 ASN A O 1
ATOM 577 N N . GLU A 1 72 ? 43.173 6.100 -73.073 1.00 91.44 72 GLU A N 1
ATOM 578 C CA . GLU A 1 72 ? 42.620 4.857 -72.519 1.00 91.44 72 GLU A CA 1
ATOM 579 C C . GLU A 1 72 ? 43.017 4.643 -71.053 1.00 91.44 72 GLU A C 1
ATOM 581 O O . GLU A 1 72 ? 42.164 4.311 -70.230 1.00 91.44 72 GLU A O 1
ATOM 586 N N . TYR A 1 73 ? 44.277 4.903 -70.687 1.00 93.12 73 TYR A N 1
ATOM 587 C CA . TYR A 1 73 ? 44.712 4.893 -69.289 1.00 93.12 73 TYR A CA 1
ATOM 588 C C . TYR A 1 73 ? 43.980 5.942 -68.457 1.00 93.12 73 TYR A C 1
ATOM 590 O O . TYR A 1 73 ? 43.574 5.654 -67.332 1.00 93.12 73 TYR A O 1
ATOM 598 N N . THR A 1 74 ? 43.771 7.139 -69.004 1.00 95.00 74 THR A N 1
ATOM 599 C CA . THR A 1 74 ? 43.000 8.192 -68.335 1.00 95.00 74 THR A CA 1
ATOM 600 C C . THR A 1 74 ? 41.545 7.761 -68.134 1.00 95.00 74 THR A C 1
ATOM 602 O O . THR A 1 74 ? 41.010 7.926 -67.037 1.00 95.00 74 THR A O 1
ATOM 605 N N . TYR A 1 75 ? 40.914 7.139 -69.134 1.00 94.56 75 TYR A N 1
ATOM 606 C CA . TYR A 1 75 ? 39.564 6.574 -69.024 1.00 94.56 75 TYR A CA 1
ATOM 607 C C . TYR A 1 75 ? 39.486 5.435 -68.002 1.00 94.56 75 TYR A C 1
ATOM 609 O O . TYR A 1 75 ? 38.561 5.394 -67.194 1.00 94.56 75 TYR A O 1
ATOM 617 N N . LEU A 1 76 ? 40.464 4.526 -67.985 1.00 95.75 76 LEU A N 1
ATOM 618 C CA . LEU A 1 76 ? 40.512 3.442 -67.007 1.00 95.75 76 LEU A CA 1
ATOM 619 C C . LEU A 1 76 ? 40.697 3.987 -65.587 1.00 95.75 76 LEU A C 1
ATOM 621 O O . LEU A 1 76 ? 39.992 3.564 -64.675 1.00 95.75 76 LEU A O 1
ATOM 625 N N . LEU A 1 77 ? 41.615 4.937 -65.398 1.00 95.75 77 LEU A N 1
ATOM 626 C CA . LEU A 1 77 ? 41.885 5.546 -64.099 1.00 95.75 77 LEU A CA 1
ATOM 627 C C . LEU A 1 77 ? 40.674 6.327 -63.584 1.00 95.75 77 LEU A C 1
ATOM 629 O O . LEU A 1 77 ? 40.290 6.153 -62.432 1.00 95.75 77 LEU A O 1
ATOM 633 N N . THR A 1 78 ? 40.048 7.149 -64.429 1.00 96.06 78 THR A N 1
ATOM 634 C CA . THR A 1 78 ? 38.817 7.874 -64.070 1.00 96.06 78 THR A CA 1
ATOM 635 C C . THR A 1 78 ? 37.683 6.907 -63.746 1.00 96.06 78 THR A C 1
ATOM 637 O O . THR A 1 78 ? 37.071 7.036 -62.690 1.00 96.06 78 THR A O 1
ATOM 640 N N . SER A 1 79 ? 37.478 5.863 -64.556 1.00 95.88 79 SER A N 1
ATOM 641 C CA . SER A 1 79 ? 36.497 4.813 -64.265 1.00 95.88 79 SER A CA 1
ATOM 642 C C . SER A 1 79 ? 36.781 4.088 -62.945 1.00 95.88 79 SER A C 1
ATOM 644 O O . SER A 1 79 ? 35.843 3.757 -62.218 1.00 95.88 79 SER A O 1
ATOM 646 N N . GLN A 1 80 ? 38.049 3.813 -62.623 1.00 96.31 80 GLN A N 1
ATOM 647 C CA . GLN A 1 80 ? 38.425 3.177 -61.360 1.00 96.31 80 GLN A CA 1
ATOM 648 C C . GLN A 1 80 ? 38.199 4.113 -60.171 1.00 96.31 80 GLN A C 1
ATOM 650 O O . GLN A 1 80 ? 37.594 3.691 -59.187 1.00 96.31 80 GLN A O 1
ATOM 655 N N . LEU A 1 81 ? 38.618 5.377 -60.261 1.00 96.88 81 LEU A N 1
ATOM 656 C CA . LEU A 1 81 ? 38.390 6.381 -59.221 1.00 96.88 81 LEU A CA 1
ATOM 657 C C . LEU A 1 81 ? 36.894 6.612 -58.972 1.00 96.88 81 LEU A C 1
ATOM 659 O O . LEU A 1 81 ? 36.471 6.632 -57.818 1.00 96.88 81 LEU A O 1
ATOM 663 N N . ASP A 1 82 ? 36.081 6.684 -60.027 1.00 96.06 82 ASP A N 1
ATOM 664 C CA . ASP A 1 82 ? 34.625 6.797 -59.909 1.00 96.06 82 ASP A CA 1
ATOM 665 C C . ASP A 1 82 ? 34.011 5.561 -59.239 1.00 96.06 82 ASP A C 1
ATOM 667 O O . ASP A 1 82 ? 33.112 5.687 -58.404 1.00 96.06 82 ASP A O 1
ATOM 671 N N . SER A 1 83 ? 34.513 4.358 -59.544 1.00 96.69 83 SER A N 1
ATOM 672 C CA . SER A 1 83 ? 34.059 3.130 -58.878 1.00 96.69 83 SER A CA 1
ATOM 673 C C . SER A 1 83 ? 34.414 3.103 -57.385 1.00 96.69 83 SER A C 1
ATOM 675 O O . SER A 1 83 ? 33.573 2.736 -56.563 1.00 96.69 83 SER A O 1
ATOM 677 N N . GLN A 1 84 ? 35.621 3.550 -57.016 1.00 96.50 84 GLN A N 1
ATOM 678 C CA . GLN A 1 84 ? 36.062 3.628 -55.621 1.00 96.50 84 GLN A CA 1
ATOM 679 C C . GLN A 1 84 ? 35.268 4.680 -54.854 1.00 96.50 84 GLN A C 1
ATOM 681 O O . GLN A 1 84 ? 34.822 4.418 -53.738 1.00 96.50 84 GLN A O 1
ATOM 686 N N . ARG A 1 85 ? 35.039 5.845 -55.470 1.00 96.94 85 ARG A N 1
ATOM 687 C CA . ARG A 1 85 ? 34.203 6.903 -54.910 1.00 96.94 85 ARG A CA 1
ATOM 688 C C . ARG A 1 85 ? 32.810 6.375 -54.578 1.00 96.94 85 ARG A C 1
ATOM 690 O O . ARG A 1 85 ? 32.407 6.454 -53.423 1.00 96.94 85 ARG A O 1
ATOM 697 N N . ARG A 1 86 ? 32.127 5.759 -55.550 1.00 97.06 86 ARG A N 1
ATOM 698 C CA . ARG A 1 86 ? 30.787 5.179 -55.346 1.00 97.06 86 ARG A CA 1
ATOM 699 C C . ARG A 1 86 ? 30.772 4.115 -54.247 1.00 97.06 86 ARG A C 1
ATOM 701 O O . ARG A 1 86 ? 29.838 4.074 -53.457 1.00 97.06 86 ARG A O 1
ATOM 708 N N . TYR A 1 87 ? 31.803 3.270 -54.174 1.00 97.38 87 TYR A N 1
ATOM 709 C CA . TYR A 1 87 ? 31.909 2.227 -53.148 1.00 97.38 87 TYR A CA 1
ATOM 710 C C . TYR A 1 87 ? 32.039 2.792 -51.726 1.00 97.38 87 TYR A C 1
ATOM 712 O O . TYR A 1 87 ? 31.426 2.272 -50.792 1.00 97.38 87 TYR A O 1
ATOM 720 N N . TYR A 1 88 ? 32.836 3.845 -51.536 1.00 97.50 88 TYR A N 1
ATOM 721 C CA . TYR A 1 88 ? 32.974 4.477 -50.223 1.00 97.50 88 TYR A CA 1
ATOM 722 C C . TYR A 1 88 ? 31.794 5.386 -49.877 1.00 97.50 88 TYR A C 1
ATOM 724 O O . TYR A 1 88 ? 31.425 5.442 -48.707 1.00 97.50 88 TYR A O 1
ATOM 732 N N . GLU A 1 89 ? 31.168 6.035 -50.862 1.00 97.31 89 GLU A N 1
ATOM 733 C CA . GLU A 1 89 ? 29.922 6.788 -50.670 1.00 97.31 89 GLU A CA 1
ATOM 734 C C . GLU A 1 89 ? 28.786 5.867 -50.186 1.00 97.31 89 GLU A C 1
ATOM 736 O O . GLU A 1 89 ? 28.184 6.161 -49.158 1.00 97.31 89 GLU A O 1
ATOM 741 N N . ASP A 1 90 ? 28.568 4.706 -50.820 1.00 97.19 90 ASP A N 1
ATOM 742 C CA . ASP A 1 90 ? 27.558 3.718 -50.385 1.00 97.19 90 ASP A CA 1
ATOM 743 C C . ASP A 1 90 ? 27.877 3.131 -48.995 1.00 97.19 90 ASP A C 1
ATOM 745 O O . ASP A 1 90 ? 26.988 2.944 -48.163 1.00 97.19 90 ASP A O 1
ATOM 749 N N . GLN A 1 91 ? 29.153 2.879 -48.680 1.00 97.19 91 GLN A N 1
ATOM 750 C CA . GLN A 1 91 ? 29.532 2.462 -47.325 1.00 97.19 91 GLN A CA 1
ATOM 751 C C . GLN A 1 91 ? 29.275 3.548 -46.275 1.00 97.19 91 GLN A C 1
ATOM 753 O O . GLN A 1 91 ? 28.808 3.224 -45.180 1.00 97.19 91 GLN A O 1
ATOM 758 N N . LEU A 1 92 ? 29.583 4.810 -46.589 1.00 97.69 92 LEU A N 1
ATOM 759 C CA . LEU A 1 92 ? 29.319 5.951 -45.712 1.00 97.69 92 LEU A CA 1
ATOM 760 C C . LEU A 1 92 ? 27.819 6.126 -45.489 1.00 97.69 92 LEU A C 1
ATOM 762 O O . LEU A 1 92 ? 27.402 6.235 -44.340 1.00 97.69 92 LEU A O 1
ATOM 766 N N . GLU A 1 93 ? 27.015 6.079 -46.549 1.00 97.38 93 GLU A N 1
ATOM 767 C CA . GLU A 1 93 ? 25.555 6.174 -46.475 1.00 97.38 93 GLU A CA 1
ATOM 768 C C . GLU A 1 93 ? 24.979 5.083 -45.562 1.00 97.38 93 GLU A C 1
ATOM 770 O O . GLU A 1 93 ? 24.302 5.381 -44.579 1.00 97.38 93 GLU A O 1
ATOM 775 N N . ARG A 1 94 ? 25.377 3.820 -45.763 1.00 96.81 94 ARG A N 1
ATOM 776 C CA . ARG A 1 94 ? 24.954 2.705 -44.894 1.00 96.81 94 ARG A CA 1
ATOM 777 C C . ARG A 1 94 ? 25.394 2.871 -43.443 1.00 96.81 94 ARG A C 1
ATOM 779 O O . ARG A 1 94 ? 24.696 2.410 -42.537 1.00 96.81 94 ARG A O 1
ATOM 786 N N . ALA A 1 95 ? 26.575 3.437 -43.199 1.00 96.94 95 ALA A N 1
ATOM 787 C CA . ALA A 1 95 ? 27.057 3.693 -41.845 1.00 96.94 95 ALA A CA 1
ATOM 788 C C . ALA A 1 95 ? 26.246 4.808 -41.170 1.00 96.94 95 ALA A C 1
ATOM 790 O O . ALA A 1 95 ? 25.863 4.657 -40.009 1.00 96.94 95 ALA A O 1
ATOM 791 N N . VAL A 1 96 ? 25.934 5.877 -41.907 1.00 97.75 96 VAL A N 1
ATOM 792 C CA . VAL A 1 96 ? 25.099 6.992 -41.446 1.00 97.75 96 VAL A CA 1
ATOM 793 C C . VAL A 1 96 ? 23.678 6.519 -41.146 1.00 97.75 96 VAL A C 1
ATOM 795 O O . VAL A 1 96 ? 23.170 6.818 -40.068 1.00 97.75 96 VAL A O 1
ATOM 798 N N . ASP A 1 97 ? 23.071 5.709 -42.012 1.00 97.12 97 ASP A N 1
ATOM 799 C CA . ASP A 1 97 ? 21.735 5.145 -41.789 1.00 97.12 97 ASP A CA 1
ATOM 800 C C . ASP A 1 97 ? 21.689 4.234 -40.560 1.00 97.12 97 ASP A C 1
ATOM 802 O O . ASP A 1 97 ? 20.770 4.293 -39.742 1.00 97.12 97 ASP A O 1
ATOM 806 N N . LYS A 1 98 ? 22.710 3.391 -40.371 1.00 97.25 98 LYS A N 1
ATOM 807 C CA . LYS A 1 98 ? 22.804 2.554 -39.167 1.00 97.25 98 LYS A CA 1
ATOM 808 C C . LYS A 1 98 ? 22.967 3.399 -37.909 1.00 97.25 98 LYS A C 1
ATOM 810 O O . LYS A 1 98 ? 22.331 3.095 -36.900 1.00 97.25 98 LYS A O 1
ATOM 815 N N . ALA A 1 99 ? 23.804 4.433 -37.960 1.00 97.12 99 ALA A N 1
ATOM 816 C CA . ALA A 1 99 ? 24.022 5.336 -36.838 1.00 97.12 99 ALA A CA 1
ATOM 817 C C . ALA A 1 99 ? 22.754 6.132 -36.498 1.00 97.12 99 ALA A C 1
ATOM 819 O O . ALA A 1 99 ? 22.407 6.235 -35.324 1.00 97.12 99 ALA A O 1
ATOM 820 N N . SER A 1 100 ? 22.022 6.627 -37.500 1.00 97.38 100 SER A N 1
ATOM 821 C CA . SER A 1 100 ? 20.781 7.380 -37.297 1.00 97.38 100 SER A CA 1
ATOM 822 C C . SER A 1 100 ? 19.682 6.504 -36.690 1.00 97.38 100 SER A C 1
ATOM 824 O O . SER A 1 100 ? 19.069 6.893 -35.696 1.00 97.38 100 SER A O 1
ATOM 826 N N . ILE A 1 101 ? 19.498 5.277 -37.193 1.00 97.50 101 ILE A N 1
ATOM 827 C CA . ILE A 1 101 ? 18.540 4.310 -36.636 1.00 97.50 101 ILE A CA 1
ATOM 828 C C . ILE A 1 101 ? 18.926 3.922 -35.205 1.00 97.50 101 ILE A C 1
ATOM 830 O O . ILE A 1 101 ? 18.056 3.817 -34.338 1.00 97.50 101 ILE A O 1
ATOM 834 N N . ALA A 1 102 ? 20.213 3.684 -34.939 1.00 97.25 102 ALA A N 1
ATOM 835 C CA . ALA A 1 102 ? 20.687 3.358 -33.597 1.00 97.25 102 ALA A CA 1
ATOM 836 C C . ALA A 1 102 ? 20.480 4.527 -32.623 1.00 97.25 102 ALA A C 1
ATOM 838 O O . ALA A 1 102 ? 20.018 4.296 -31.507 1.00 97.25 102 ALA A O 1
ATOM 839 N N . SER A 1 103 ? 20.755 5.764 -33.052 1.00 97.50 103 SER A N 1
ATOM 840 C CA . SER A 1 103 ? 20.528 6.970 -32.248 1.00 97.50 103 SER A CA 1
ATOM 841 C C . SER A 1 103 ? 19.047 7.154 -31.929 1.00 97.50 103 SER A C 1
ATOM 843 O O . SER A 1 103 ? 18.693 7.299 -30.764 1.00 97.50 103 SER A O 1
ATOM 845 N N . ALA A 1 104 ? 18.168 7.042 -32.931 1.00 97.56 104 ALA A N 1
ATOM 846 C CA . ALA A 1 104 ? 16.724 7.149 -32.733 1.00 97.56 104 ALA A CA 1
ATOM 847 C C . ALA A 1 104 ? 16.202 6.092 -31.744 1.00 97.56 104 ALA A C 1
ATOM 849 O O . ALA A 1 104 ? 15.466 6.411 -30.813 1.00 97.56 104 ALA A O 1
ATOM 850 N N . LYS A 1 105 ? 16.649 4.835 -31.874 1.00 97.50 105 LYS A N 1
ATOM 851 C CA . LYS A 1 105 ? 16.287 3.767 -30.928 1.00 97.50 105 LYS A CA 1
ATOM 852 C C . LYS A 1 105 ? 16.815 4.022 -29.517 1.00 97.50 105 LYS A C 1
ATOM 854 O O . LYS A 1 105 ? 16.126 3.703 -28.550 1.00 97.50 105 LYS A O 1
ATOM 859 N N . ALA A 1 106 ? 18.028 4.558 -29.385 1.00 97.62 106 ALA A N 1
ATOM 860 C CA . ALA A 1 106 ? 18.599 4.902 -28.088 1.00 97.62 106 ALA A CA 1
ATOM 861 C C . ALA A 1 106 ? 17.821 6.046 -27.420 1.00 97.62 106 ALA A C 1
ATOM 863 O O . ALA A 1 106 ? 17.544 5.973 -26.224 1.00 97.62 106 ALA A O 1
ATOM 864 N N . GLU A 1 107 ? 17.412 7.058 -28.186 1.00 97.75 107 GLU A N 1
ATOM 865 C CA . GLU A 1 107 ? 16.565 8.155 -27.708 1.00 97.75 107 GLU A CA 1
ATOM 866 C C . GLU A 1 107 ? 15.169 7.671 -27.297 1.00 97.75 107 GLU A C 1
ATOM 868 O O . GLU A 1 107 ? 14.673 8.052 -26.236 1.00 97.75 107 GLU A O 1
ATOM 873 N N . ASP A 1 108 ? 14.543 6.789 -28.080 1.00 97.69 108 ASP A N 1
ATOM 874 C CA . ASP A 1 108 ? 13.257 6.170 -27.734 1.00 97.69 108 ASP A CA 1
ATOM 875 C C . ASP A 1 108 ? 13.349 5.362 -26.437 1.00 97.69 108 ASP A C 1
ATOM 877 O O . ASP A 1 108 ? 12.511 5.511 -25.543 1.00 97.69 108 ASP A O 1
ATOM 881 N N . ALA A 1 109 ? 14.398 4.547 -26.298 1.00 97.38 109 ALA A N 1
ATOM 882 C CA . ALA A 1 109 ? 14.646 3.778 -25.085 1.00 97.38 109 ALA A CA 1
ATOM 883 C C . ALA A 1 109 ? 14.912 4.689 -23.877 1.00 97.38 109 ALA A C 1
ATOM 885 O O . ALA A 1 109 ? 14.377 4.444 -22.797 1.00 97.38 109 ALA A O 1
ATOM 886 N N . ALA A 1 110 ? 15.685 5.766 -24.048 1.00 98.06 110 ALA A N 1
ATOM 887 C CA . ALA A 1 110 ? 15.946 6.737 -22.988 1.00 98.06 110 ALA A CA 1
ATOM 888 C C . ALA A 1 110 ? 14.657 7.434 -22.527 1.00 98.06 110 ALA A C 1
ATOM 890 O O . ALA A 1 110 ? 14.421 7.554 -21.322 1.00 98.06 110 ALA A O 1
ATOM 891 N N . ARG A 1 111 ? 13.785 7.827 -23.466 1.00 97.75 111 ARG A N 1
ATOM 892 C CA . ARG A 1 111 ? 12.467 8.402 -23.154 1.00 97.75 111 ARG A CA 1
ATOM 893 C C . ARG A 1 111 ? 11.580 7.417 -22.398 1.00 97.75 111 ARG A C 1
ATOM 895 O O . ARG A 1 111 ? 11.002 7.792 -21.380 1.00 97.75 111 ARG A O 1
ATOM 902 N N . ALA A 1 112 ? 11.517 6.161 -22.838 1.00 97.88 112 ALA A N 1
ATOM 903 C CA . ALA A 1 112 ? 10.750 5.119 -22.156 1.00 97.88 112 ALA A CA 1
ATOM 904 C C . ALA A 1 112 ? 11.270 4.853 -20.732 1.00 97.88 112 ALA A C 1
ATOM 906 O O . ALA A 1 112 ? 10.482 4.757 -19.793 1.00 97.88 112 ALA A O 1
ATOM 907 N N . CYS A 1 113 ? 12.592 4.797 -20.546 1.00 97.69 113 CYS A N 1
ATOM 908 C CA . CYS A 1 113 ? 13.207 4.654 -19.227 1.00 97.69 113 CYS A CA 1
ATOM 909 C C . CYS A 1 113 ? 12.890 5.840 -18.308 1.00 97.69 113 CYS A C 1
ATOM 911 O O . CYS A 1 113 ? 12.605 5.627 -17.132 1.00 97.69 113 CYS A O 1
ATOM 913 N N . SER A 1 114 ? 12.913 7.071 -18.831 1.00 98.00 114 SER A N 1
ATOM 914 C CA . SER A 1 114 ? 12.552 8.266 -18.059 1.00 98.00 114 SER A CA 1
ATOM 915 C C . SER A 1 114 ? 11.089 8.227 -17.618 1.00 98.00 114 SER A C 1
ATOM 917 O O . SER A 1 114 ? 10.804 8.435 -16.442 1.00 98.00 114 SER A O 1
ATOM 919 N N . ALA A 1 115 ? 10.173 7.881 -18.528 1.00 97.88 115 ALA A N 1
ATOM 920 C CA . ALA A 1 115 ? 8.751 7.754 -18.214 1.00 97.88 115 ALA A CA 1
ATOM 921 C C . ALA A 1 115 ? 8.496 6.682 -17.140 1.00 97.88 115 ALA A C 1
ATOM 923 O O . ALA A 1 115 ? 7.818 6.939 -16.147 1.00 97.88 115 ALA A O 1
ATOM 924 N N . LEU A 1 116 ? 9.117 5.504 -17.274 1.00 97.69 116 LEU A N 1
ATOM 925 C CA . LEU A 1 116 ? 9.021 4.445 -16.265 1.00 97.69 116 LEU A CA 1
ATOM 926 C C . LEU A 1 116 ? 9.616 4.869 -14.915 1.00 97.69 116 LEU A C 1
ATOM 928 O O . LEU A 1 116 ? 9.085 4.506 -13.866 1.00 97.69 116 LEU A O 1
ATOM 932 N N . ALA A 1 117 ? 10.711 5.633 -14.910 1.00 97.94 117 ALA A N 1
ATOM 933 C CA . ALA A 1 117 ? 11.307 6.142 -13.678 1.00 97.94 117 ALA A CA 1
ATOM 934 C C . ALA A 1 117 ? 10.376 7.132 -12.956 1.00 97.94 117 ALA A C 1
ATOM 936 O O . ALA A 1 117 ? 10.256 7.064 -11.730 1.00 97.94 117 ALA A O 1
ATOM 937 N N . GLU A 1 118 ? 9.687 8.001 -13.699 1.00 97.62 118 GLU A N 1
ATOM 938 C CA . GLU A 1 118 ? 8.674 8.915 -13.160 1.00 97.62 118 GLU A CA 1
ATOM 939 C C . GLU A 1 118 ? 7.475 8.151 -12.581 1.00 97.62 118 GLU A C 1
ATOM 941 O O . GLU A 1 118 ? 7.095 8.387 -11.431 1.00 97.62 118 GLU A O 1
ATOM 946 N N . GLU A 1 119 ? 6.934 7.170 -13.308 1.00 97.94 119 GLU A N 1
ATOM 947 C CA . GLU A 1 119 ? 5.847 6.314 -12.814 1.00 97.94 119 GLU A CA 1
ATOM 948 C C . GLU A 1 119 ? 6.248 5.558 -11.538 1.00 97.94 119 GLU A C 1
ATOM 950 O O . GLU A 1 119 ? 5.490 5.506 -10.565 1.00 97.94 119 GLU A O 1
ATOM 955 N N . MET A 1 120 ? 7.469 5.017 -11.494 1.00 97.56 120 MET A N 1
ATOM 956 C CA . MET A 1 120 ? 8.007 4.359 -10.301 1.00 97.56 120 MET A CA 1
ATOM 957 C C . MET A 1 120 ? 8.164 5.318 -9.122 1.00 97.56 120 MET A C 1
ATOM 959 O O . MET A 1 120 ? 7.933 4.919 -7.979 1.00 97.56 120 MET A O 1
ATOM 963 N N . ALA A 1 121 ? 8.545 6.574 -9.363 1.00 98.06 121 ALA A N 1
ATOM 964 C CA . ALA A 1 121 ? 8.624 7.580 -8.311 1.00 98.06 121 ALA A CA 1
ATOM 965 C C . ALA A 1 121 ? 7.235 7.880 -7.725 1.00 98.06 121 ALA A C 1
ATOM 967 O O . ALA A 1 121 ? 7.076 7.865 -6.502 1.00 98.06 121 ALA A O 1
ATOM 968 N N . VAL A 1 122 ? 6.220 8.057 -8.577 1.00 97.94 122 VAL A N 1
ATOM 969 C CA . VAL A 1 122 ? 4.829 8.281 -8.147 1.00 97.94 122 VAL A CA 1
ATOM 970 C C . VAL A 1 122 ? 4.304 7.091 -7.343 1.00 97.94 122 VAL A C 1
ATOM 972 O O . VAL A 1 122 ? 3.798 7.269 -6.233 1.00 97.94 122 VAL A O 1
ATOM 975 N N . LEU A 1 123 ? 4.483 5.866 -7.846 1.00 97.75 123 LEU A N 1
ATOM 976 C CA . LEU A 1 123 ? 4.034 4.654 -7.156 1.00 97.75 123 LEU A CA 1
ATOM 977 C C . LEU A 1 123 ? 4.747 4.437 -5.815 1.00 97.75 123 LEU A C 1
ATOM 979 O O . LEU A 1 123 ? 4.149 3.906 -4.878 1.00 97.75 123 LEU A O 1
ATOM 983 N N . ARG A 1 124 ? 6.012 4.852 -5.679 1.00 98.00 124 ARG A N 1
ATOM 984 C CA . ARG A 1 124 ? 6.725 4.811 -4.392 1.00 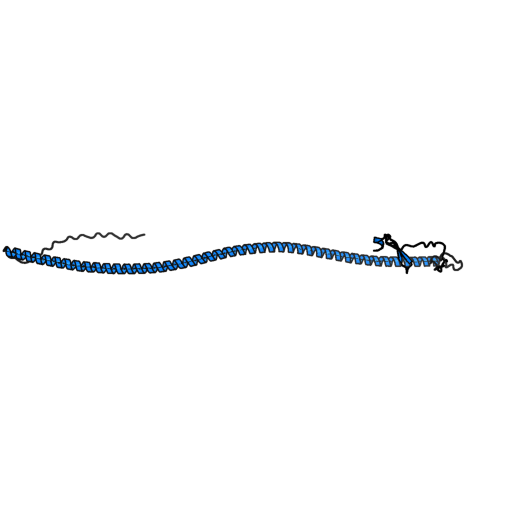98.00 124 ARG A CA 1
ATOM 985 C C . ARG A 1 124 ? 6.117 5.764 -3.371 1.00 98.00 124 ARG A C 1
ATOM 987 O O . ARG A 1 124 ? 5.916 5.349 -2.233 1.00 98.00 124 ARG A O 1
ATOM 994 N N . VAL A 1 125 ? 5.801 6.997 -3.769 1.00 98.06 125 VAL A N 1
ATOM 995 C CA . VAL A 1 125 ? 5.152 7.977 -2.882 1.00 98.06 125 VAL A CA 1
ATOM 996 C C . VAL A 1 125 ? 3.777 7.470 -2.450 1.00 98.06 125 VAL A C 1
ATOM 998 O O . VAL A 1 125 ? 3.500 7.408 -1.255 1.00 98.06 125 VAL A O 1
ATOM 1001 N N . GLN A 1 126 ? 2.961 6.987 -3.390 1.00 98.00 126 GLN A N 1
ATOM 1002 C CA . GLN A 1 126 ? 1.647 6.418 -3.075 1.00 98.00 126 GLN A CA 1
ATOM 1003 C C . GLN A 1 126 ? 1.744 5.221 -2.120 1.00 98.00 126 GLN A C 1
ATOM 1005 O O . GLN A 1 126 ? 0.980 5.130 -1.164 1.00 98.00 126 GLN A O 1
ATOM 1010 N N . ASN A 1 127 ? 2.708 4.316 -2.319 1.00 97.62 127 ASN A N 1
ATOM 1011 C CA . ASN A 1 127 ? 2.919 3.197 -1.396 1.00 97.62 127 ASN A CA 1
ATOM 1012 C C . ASN A 1 127 ? 3.305 3.659 0.016 1.00 97.62 127 ASN A C 1
ATOM 1014 O O . ASN A 1 127 ? 2.849 3.069 0.994 1.00 97.62 127 ASN A O 1
ATOM 1018 N N . GLN A 1 128 ? 4.115 4.714 0.144 1.00 97.75 128 GLN A N 1
ATOM 1019 C CA . GLN A 1 128 ? 4.449 5.297 1.447 1.00 97.75 128 GLN A CA 1
ATOM 1020 C C . GLN A 1 128 ? 3.222 5.926 2.119 1.00 97.75 128 GLN A C 1
ATOM 1022 O O . GLN A 1 128 ? 3.014 5.732 3.318 1.00 97.75 128 GLN A O 1
ATOM 1027 N N . GLU A 1 129 ? 2.377 6.622 1.358 1.00 97.69 129 GLU A N 1
ATOM 1028 C CA . GLU A 1 129 ? 1.119 7.190 1.855 1.00 97.69 129 GLU A CA 1
ATOM 1029 C C . GLU A 1 129 ? 0.133 6.103 2.296 1.00 97.69 129 GLU A C 1
ATOM 1031 O O . GLU A 1 129 ? -0.438 6.191 3.387 1.00 97.69 129 GLU A O 1
ATOM 1036 N N . TYR A 1 130 ? -0.029 5.041 1.502 1.00 97.69 130 TYR A N 1
ATOM 1037 C CA . TYR A 1 130 ? -0.860 3.898 1.874 1.00 97.69 130 TYR A CA 1
ATOM 1038 C C . TYR A 1 130 ? -0.325 3.196 3.120 1.00 97.69 130 TYR A C 1
ATOM 1040 O O . TYR A 1 130 ? -1.107 2.922 4.029 1.00 97.69 130 TYR A O 1
ATOM 1048 N N . ALA A 1 131 ? 0.988 2.980 3.230 1.00 98.19 131 ALA A N 1
ATOM 1049 C CA . ALA A 1 131 ? 1.595 2.414 4.433 1.00 98.19 131 ALA A CA 1
ATOM 1050 C C . ALA A 1 131 ? 1.328 3.291 5.671 1.00 98.19 131 ALA A C 1
ATOM 1052 O O . ALA A 1 131 ? 0.909 2.792 6.717 1.00 98.19 131 ALA A O 1
ATOM 1053 N N . ALA A 1 132 ? 1.480 4.613 5.552 1.00 97.81 132 ALA A N 1
ATOM 1054 C CA . ALA A 1 132 ? 1.158 5.542 6.634 1.00 97.81 132 ALA A CA 1
ATOM 1055 C C . ALA A 1 132 ? -0.336 5.495 7.012 1.00 97.81 132 ALA A C 1
ATOM 1057 O O . ALA A 1 132 ? -0.681 5.482 8.196 1.00 97.81 132 ALA A O 1
ATOM 1058 N N . SER A 1 133 ? -1.229 5.411 6.025 1.00 97.88 133 SER A N 1
ATOM 1059 C CA . SER A 1 133 ? -2.673 5.280 6.240 1.00 97.88 133 SER A CA 1
ATOM 1060 C C . SER A 1 133 ? -3.034 3.977 6.959 1.00 97.88 133 SER A C 1
ATOM 1062 O O . SER A 1 133 ? -3.785 4.006 7.936 1.00 97.88 133 SER A O 1
ATOM 1064 N N . VAL A 1 134 ? -2.436 2.852 6.552 1.00 98.06 134 VAL A N 1
ATOM 1065 C CA . VAL A 1 134 ? -2.618 1.542 7.194 1.00 98.06 134 VAL A CA 1
ATOM 1066 C C . VAL A 1 134 ? -2.192 1.600 8.658 1.00 98.06 134 VAL A C 1
ATOM 1068 O O . VAL A 1 134 ? -3.007 1.301 9.526 1.00 98.06 134 VAL A O 1
ATOM 1071 N N . THR A 1 135 ? -0.995 2.108 8.968 1.00 98.06 135 THR A N 1
ATOM 1072 C CA . THR A 1 135 ? -0.545 2.212 10.373 1.00 98.06 135 THR A CA 1
ATOM 1073 C C . THR A 1 135 ? -1.443 3.118 11.226 1.00 98.06 135 THR A C 1
ATOM 1075 O O . THR A 1 135 ? -1.639 2.881 12.422 1.00 98.06 135 THR A O 1
ATOM 1078 N N . ARG A 1 136 ? -2.028 4.172 10.636 1.00 97.81 136 ARG A N 1
ATOM 1079 C CA . ARG A 1 136 ? -3.009 5.029 11.317 1.00 97.81 136 ARG A CA 1
ATOM 1080 C C . ARG A 1 136 ? -4.313 4.279 11.584 1.00 97.81 136 ARG A C 1
ATOM 1082 O O . ARG A 1 136 ? -4.873 4.425 12.674 1.00 97.81 136 ARG A O 1
ATOM 1089 N N . MET A 1 137 ? -4.795 3.505 10.612 1.00 97.00 137 MET A N 1
ATOM 1090 C CA . MET A 1 137 ? -5.991 2.679 10.763 1.00 97.00 137 MET A CA 1
ATOM 1091 C C . MET A 1 137 ? -5.783 1.587 11.811 1.00 97.00 137 MET A C 1
ATOM 1093 O O . MET A 1 137 ? -6.620 1.465 12.699 1.00 97.00 137 MET A O 1
ATOM 1097 N N . GLU A 1 138 ? -4.652 0.882 11.795 1.00 97.81 138 GLU A N 1
ATOM 1098 C CA . GLU A 1 138 ? -4.299 -0.135 12.795 1.00 97.81 138 GLU A CA 1
ATOM 1099 C C . GLU A 1 138 ? -4.339 0.433 14.218 1.00 97.81 138 GLU A C 1
ATOM 1101 O O . GLU A 1 138 ? -5.035 -0.103 15.079 1.00 97.81 138 GLU A O 1
ATOM 1106 N N . LYS A 1 139 ? -3.712 1.596 14.452 1.00 98.06 139 LYS A N 1
ATOM 1107 C CA . LYS A 1 139 ? -3.772 2.285 15.757 1.00 98.06 139 LYS A CA 1
ATOM 1108 C C . LYS A 1 139 ? -5.192 2.696 16.151 1.00 98.06 139 LYS A C 1
ATOM 1110 O O . LYS A 1 139 ? -5.522 2.737 17.336 1.00 98.06 139 LYS A O 1
ATOM 1115 N N . SER A 1 140 ? -6.029 3.077 15.186 1.00 98.00 140 SER A N 1
ATOM 1116 C CA . SER A 1 140 ? -7.430 3.422 15.449 1.00 98.00 140 SER A CA 1
ATOM 1117 C C . SER A 1 140 ? -8.248 2.189 15.822 1.00 98.00 140 SER A C 1
ATOM 1119 O O . SER A 1 140 ? -9.061 2.255 16.744 1.00 98.00 140 SER A O 1
ATOM 1121 N N . VAL A 1 141 ? -8.019 1.073 15.129 1.00 98.25 141 VAL A N 1
ATOM 1122 C CA . VAL A 1 141 ? -8.654 -0.216 15.409 1.00 98.25 141 VAL A CA 1
ATOM 1123 C C . VAL A 1 141 ? -8.250 -0.699 16.796 1.00 98.25 141 VAL A C 1
ATOM 1125 O O . VAL A 1 141 ? -9.132 -0.984 17.593 1.00 98.25 141 VAL A O 1
ATOM 1128 N N . GLU A 1 142 ? -6.965 -0.673 17.145 1.00 98.06 142 GLU A N 1
ATOM 1129 C CA . GLU A 1 142 ? -6.474 -1.061 18.475 1.00 98.06 142 GLU A CA 1
ATOM 1130 C C . GLU A 1 142 ? -7.096 -0.216 19.608 1.00 98.06 142 GLU A C 1
ATOM 1132 O O . GLU A 1 142 ? -7.507 -0.714 20.659 1.00 98.06 142 GLU A O 1
ATOM 1137 N N . LYS A 1 143 ? -7.249 1.095 19.397 1.00 97.75 143 LYS A N 1
ATOM 1138 C CA . LYS A 1 143 ? -7.955 1.962 20.356 1.00 97.75 143 LYS A CA 1
ATOM 1139 C C . LYS A 1 143 ? -9.441 1.619 20.468 1.00 97.75 143 LYS A C 1
ATOM 1141 O O . LYS A 1 143 ? -10.013 1.714 21.554 1.00 97.75 143 LYS A O 1
ATOM 1146 N N . ALA A 1 144 ? -10.081 1.259 19.360 1.00 96.94 144 ALA A N 1
ATOM 1147 C CA . ALA A 1 144 ? -11.483 0.869 19.353 1.00 96.94 144 ALA A CA 1
ATOM 1148 C C . ALA A 1 144 ? -11.694 -0.492 20.034 1.00 96.94 144 ALA A C 1
ATOM 1150 O O . ALA A 1 144 ? -12.614 -0.613 20.842 1.00 96.94 144 ALA A O 1
ATOM 1151 N N . THR A 1 145 ? -10.826 -1.476 19.784 1.00 97.56 145 THR A N 1
ATOM 1152 C CA . THR A 1 145 ? -10.892 -2.807 20.407 1.00 97.56 145 THR A CA 1
ATOM 1153 C C . THR A 1 145 ? -10.664 -2.719 21.911 1.00 97.56 145 THR A C 1
ATOM 1155 O O . THR A 1 145 ? -11.509 -3.171 22.675 1.00 97.56 145 THR A O 1
ATOM 1158 N N . THR A 1 146 ? -9.620 -2.020 22.362 1.00 97.88 146 THR A N 1
ATOM 1159 C CA . THR A 1 146 ? -9.362 -1.826 23.803 1.00 97.88 146 THR A CA 1
ATOM 1160 C C . THR A 1 146 ? -10.501 -1.088 24.514 1.00 97.88 146 THR A C 1
ATOM 1162 O O . THR A 1 146 ? -10.788 -1.340 25.687 1.00 97.88 146 THR A O 1
ATOM 1165 N N . ARG A 1 147 ? -11.189 -0.162 23.832 1.00 97.62 147 ARG A N 1
ATOM 1166 C CA . ARG A 1 147 ? -12.389 0.495 24.370 1.00 97.62 147 ARG A CA 1
ATOM 1167 C C . ARG A 1 147 ? -13.584 -0.459 24.420 1.00 97.62 147 ARG A C 1
ATOM 1169 O O . ARG A 1 147 ? -14.315 -0.437 25.409 1.00 97.62 147 ARG A O 1
ATOM 1176 N N . ALA A 1 148 ? -13.773 -1.279 23.390 1.00 97.88 148 ALA A N 1
ATOM 1177 C CA . ALA A 1 148 ? -14.825 -2.287 23.345 1.00 97.88 148 ALA A CA 1
ATOM 1178 C C . ALA A 1 148 ? -14.654 -3.322 24.467 1.00 97.88 148 ALA A C 1
ATOM 1180 O O . ALA A 1 148 ? -15.603 -3.558 25.205 1.00 97.88 148 ALA A O 1
ATOM 1181 N N . GLU A 1 149 ? -13.441 -3.833 24.685 1.00 97.94 149 GLU A N 1
ATOM 1182 C CA . GLU A 1 149 ? -13.124 -4.769 25.774 1.00 97.94 149 GLU A CA 1
ATOM 1183 C C . GLU A 1 149 ? -13.443 -4.186 27.159 1.00 97.94 149 GLU A C 1
ATOM 1185 O O . GLU A 1 149 ? -14.007 -4.866 28.018 1.00 97.94 149 GLU A O 1
ATOM 1190 N N . LYS A 1 150 ? -13.132 -2.900 27.385 1.00 97.56 150 LYS A N 1
ATOM 1191 C CA . LYS A 1 150 ? -13.471 -2.205 28.639 1.00 97.56 150 LYS A CA 1
ATOM 1192 C C . LYS A 1 150 ? -14.978 -2.099 28.844 1.00 97.56 150 LYS A C 1
ATOM 1194 O O . LYS A 1 150 ? -15.454 -2.331 29.955 1.00 97.56 150 LYS A O 1
ATOM 1199 N N . PHE A 1 151 ? -15.723 -1.747 27.797 1.00 96.94 151 PHE A N 1
ATOM 1200 C CA . PHE A 1 151 ? -17.181 -1.686 27.873 1.00 96.94 151 PHE A CA 1
ATOM 1201 C C . PHE A 1 151 ? -17.803 -3.063 28.061 1.00 96.94 151 PHE A C 1
ATOM 1203 O O . PHE A 1 151 ? -18.740 -3.196 28.842 1.00 96.94 151 PHE A O 1
ATOM 1210 N N . GLU A 1 152 ? -17.262 -4.089 27.413 1.00 98.00 152 GLU A N 1
ATOM 1211 C CA . GLU A 1 152 ? -17.721 -5.459 27.585 1.00 98.00 152 GLU A CA 1
ATOM 1212 C C . GLU A 1 152 ? -17.484 -5.940 29.021 1.00 98.00 152 GLU A C 1
ATOM 1214 O O . GLU A 1 152 ? -18.396 -6.479 29.646 1.00 98.00 152 GLU A O 1
ATOM 1219 N N . LYS A 1 153 ? -16.303 -5.670 29.595 1.00 97.75 153 LYS A N 1
ATOM 1220 C CA . LYS A 1 153 ? -16.023 -5.967 31.006 1.00 97.75 153 LYS A CA 1
ATOM 1221 C C . LYS A 1 153 ? -16.997 -5.243 31.938 1.00 97.75 153 LYS A C 1
ATOM 1223 O O . LYS A 1 153 ? -17.608 -5.886 32.781 1.00 97.75 153 LYS A O 1
ATOM 1228 N N . MET A 1 154 ? -17.197 -3.939 31.743 1.00 97.44 154 MET A N 1
ATOM 1229 C CA . MET A 1 154 ? -18.138 -3.155 32.547 1.00 97.44 154 MET A CA 1
ATOM 1230 C C . MET A 1 154 ? -19.577 -3.678 32.432 1.00 97.44 154 MET A C 1
ATOM 1232 O O . MET A 1 154 ? -20.291 -3.730 33.429 1.00 97.44 154 MET A O 1
ATOM 1236 N N . ALA A 1 155 ? -20.005 -4.093 31.239 1.00 97.50 155 ALA A N 1
ATOM 1237 C CA . ALA A 1 155 ? -21.323 -4.682 31.031 1.00 97.50 155 ALA A CA 1
ATOM 1238 C C . ALA A 1 155 ? -21.470 -6.027 31.758 1.00 97.50 155 ALA A C 1
ATOM 1240 O O . ALA A 1 155 ? -22.518 -6.283 32.354 1.00 97.50 155 ALA A O 1
ATOM 1241 N N . ARG A 1 156 ? -20.424 -6.867 31.760 1.00 97.75 156 ARG A N 1
ATOM 1242 C CA . ARG A 1 156 ? -20.410 -8.116 32.538 1.00 97.75 156 ARG A CA 1
ATOM 1243 C C . ARG A 1 156 ? -20.482 -7.839 34.040 1.00 97.75 156 ARG A C 1
ATOM 1245 O O . ARG A 1 156 ? -21.342 -8.420 34.692 1.00 97.75 156 ARG A O 1
ATOM 1252 N N . ASP A 1 157 ? -19.670 -6.916 34.554 1.00 97.94 157 ASP A N 1
ATOM 1253 C CA . ASP A 1 157 ? -19.651 -6.546 35.978 1.00 97.94 157 ASP A CA 1
ATOM 1254 C C . ASP A 1 157 ? -21.006 -5.956 36.426 1.00 97.94 157 ASP A C 1
ATOM 1256 O O . ASP A 1 157 ? -21.542 -6.303 37.478 1.00 97.94 157 ASP A O 1
ATOM 1260 N N . MET A 1 158 ? -21.625 -5.109 35.597 1.00 97.06 158 MET A N 1
ATOM 1261 C CA . MET A 1 158 ? -22.970 -4.580 35.858 1.00 97.06 158 MET A CA 1
ATOM 1262 C C . MET A 1 158 ? -24.028 -5.693 35.835 1.00 97.06 158 MET A C 1
ATOM 1264 O O . MET A 1 158 ? -24.955 -5.703 36.645 1.00 97.06 158 MET A O 1
ATOM 1268 N N . SER A 1 159 ? -23.898 -6.660 34.923 1.00 97.75 159 SER A N 1
ATOM 1269 C CA . SER A 1 159 ? -24.803 -7.808 34.859 1.00 97.75 159 SER A CA 1
ATOM 1270 C C . SER A 1 159 ? -24.677 -8.717 36.082 1.00 97.75 159 SER A C 1
ATOM 1272 O O . SER A 1 159 ? -25.692 -9.269 36.515 1.00 97.75 159 SER A O 1
ATOM 1274 N N . THR A 1 160 ? -23.472 -8.908 36.630 1.00 97.62 160 THR A N 1
ATOM 1275 C CA . THR A 1 160 ? -23.278 -9.693 37.858 1.00 97.62 160 THR A CA 1
ATOM 1276 C C . THR A 1 160 ? -23.844 -8.956 39.063 1.00 97.62 160 THR A C 1
ATOM 1278 O O . THR A 1 160 ? -24.639 -9.547 39.787 1.00 97.62 160 THR A O 1
ATOM 1281 N N . GLN A 1 161 ? -23.566 -7.655 39.204 1.00 97.31 161 GLN A N 1
ATOM 1282 C CA . GLN A 1 161 ? -24.131 -6.822 40.274 1.00 97.31 161 GLN A CA 1
ATOM 1283 C C . GLN A 1 161 ? -25.661 -6.821 40.248 1.00 97.31 161 GLN A C 1
ATOM 1285 O O . GLN A 1 161 ? -26.302 -7.047 41.267 1.00 97.31 161 GLN A O 1
ATOM 1290 N N . LEU A 1 162 ? -26.273 -6.649 39.073 1.00 97.69 162 LEU A N 1
ATOM 1291 C CA . LEU A 1 162 ? -27.730 -6.691 38.949 1.00 97.69 162 LEU A CA 1
ATOM 1292 C C . LEU A 1 162 ? -28.302 -8.057 39.352 1.00 97.69 162 LEU A C 1
ATOM 1294 O O . LEU A 1 162 ? -29.394 -8.129 39.918 1.00 97.69 162 LEU A O 1
ATOM 1298 N N . ARG A 1 163 ? -27.599 -9.150 39.037 1.00 96.94 163 ARG A N 1
ATOM 1299 C CA . ARG A 1 163 ? -28.018 -10.498 39.429 1.00 96.94 163 ARG A CA 1
ATOM 1300 C C . ARG A 1 163 ? -27.918 -10.682 40.942 1.00 96.94 163 ARG A C 1
ATOM 1302 O O . ARG A 1 163 ? -28.870 -11.180 41.533 1.00 96.94 163 ARG A O 1
ATOM 1309 N N . GLU A 1 164 ? -26.818 -10.252 41.548 1.00 96.81 164 GLU A N 1
ATOM 1310 C CA . GLU A 1 164 ? -26.612 -10.281 42.999 1.00 96.81 164 GLU A CA 1
ATOM 1311 C C . GLU A 1 164 ? -27.687 -9.458 43.723 1.00 96.81 164 GLU A C 1
ATOM 1313 O O . GLU A 1 164 ? -28.382 -9.994 44.585 1.00 96.81 164 GLU A O 1
ATOM 1318 N N . GLU A 1 165 ? -27.935 -8.219 43.294 1.00 96.38 165 GLU A N 1
ATOM 1319 C CA . GLU A 1 165 ? -28.987 -7.349 43.837 1.00 96.38 165 GLU A CA 1
ATOM 1320 C C . GLU A 1 165 ? -30.385 -7.966 43.711 1.00 96.38 165 GLU A C 1
ATOM 1322 O O . GLU A 1 165 ? -31.181 -7.911 44.648 1.00 96.38 165 GLU A O 1
ATOM 1327 N N . LYS A 1 166 ? -30.701 -8.610 42.579 1.00 97.25 166 LYS A N 1
ATOM 1328 C CA . LYS A 1 166 ? -31.971 -9.338 42.424 1.00 97.25 166 LYS A CA 1
ATOM 1329 C C . LYS A 1 166 ? -32.087 -10.484 43.425 1.00 97.25 166 LYS A C 1
ATOM 1331 O O . LYS A 1 166 ? -33.105 -10.577 44.102 1.00 97.25 166 LYS A O 1
ATOM 1336 N N . THR A 1 167 ? -31.045 -11.303 43.570 1.00 96.44 167 THR A N 1
ATOM 1337 C CA . THR A 1 167 ? -31.054 -12.414 44.537 1.00 96.44 167 THR A CA 1
ATOM 1338 C C . THR A 1 167 ? -31.126 -11.929 45.988 1.00 96.44 167 THR A C 1
ATOM 1340 O O . THR A 1 167 ? -31.828 -12.523 46.805 1.00 96.44 167 THR A O 1
ATOM 1343 N N . MET A 1 168 ? -30.468 -10.812 46.312 1.00 96.50 168 MET A N 1
ATOM 1344 C CA . MET A 1 168 ? -30.538 -10.181 47.630 1.00 96.50 168 MET A CA 1
ATOM 1345 C C . MET A 1 168 ? -31.932 -9.618 47.906 1.00 96.50 168 MET A C 1
ATOM 1347 O O . MET A 1 168 ? -32.481 -9.869 48.977 1.00 96.50 168 MET A O 1
ATOM 1351 N N . ASN A 1 169 ? -32.539 -8.922 46.941 1.00 96.56 169 ASN A N 1
ATOM 1352 C CA . ASN A 1 169 ? -33.908 -8.421 47.058 1.00 96.56 169 ASN A CA 1
ATOM 1353 C C . ASN A 1 169 ? -34.924 -9.555 47.218 1.00 96.56 169 ASN A C 1
ATOM 1355 O O . ASN A 1 169 ? -35.808 -9.453 48.066 1.00 96.56 169 ASN A O 1
ATOM 1359 N N . GLU A 1 170 ? -34.786 -10.651 46.470 1.00 97.12 170 GLU A N 1
ATOM 1360 C CA . GLU A 1 170 ? -35.612 -11.852 46.647 1.00 97.12 170 GLU A CA 1
ATOM 1361 C C . GLU A 1 170 ? -35.467 -12.428 48.065 1.00 97.12 170 GLU A C 1
ATOM 1363 O O . GLU A 1 170 ? -36.469 -12.685 48.735 1.00 97.12 170 GLU A O 1
ATOM 1368 N N . GLY A 1 171 ? -34.235 -12.559 48.567 1.00 97.25 171 GLY A N 1
ATOM 1369 C CA . GLY A 1 171 ? -33.973 -13.029 49.930 1.00 97.25 171 GLY A CA 1
ATOM 1370 C C . GLY A 1 171 ? -34.518 -12.091 51.015 1.00 97.25 171 GLY A C 1
ATOM 1371 O O . GLY A 1 171 ? -35.060 -12.551 52.022 1.00 97.25 171 GLY A O 1
ATOM 1372 N N . LEU A 1 172 ? -34.422 -10.773 50.821 1.00 96.12 172 LEU A N 1
ATOM 1373 C CA . LEU A 1 172 ? -34.992 -9.776 51.731 1.00 96.12 172 LEU A CA 1
ATOM 1374 C C . LEU A 1 172 ? -36.521 -9.814 51.723 1.00 96.12 172 LEU A C 1
ATOM 1376 O O . LEU A 1 172 ? -37.119 -9.807 52.796 1.00 96.12 172 LEU A O 1
ATOM 1380 N N . LEU A 1 173 ? -37.156 -9.925 50.553 1.00 96.94 173 LEU A N 1
ATOM 1381 C CA . LEU A 1 173 ? -38.609 -10.077 50.435 1.00 96.94 173 LEU A CA 1
ATOM 1382 C C . LEU A 1 173 ? -39.103 -11.337 51.151 1.00 96.94 173 LEU A C 1
ATOM 1384 O O . LEU A 1 173 ? -40.080 -11.273 51.894 1.00 96.94 173 LEU A O 1
ATOM 1388 N N . GLN A 1 174 ? -38.401 -12.465 51.008 1.00 96.88 174 GLN A N 1
ATOM 1389 C CA . GLN A 1 174 ? -38.722 -13.692 51.747 1.00 96.88 174 GLN A CA 1
ATOM 1390 C C . GLN A 1 174 ? -38.611 -13.496 53.266 1.00 96.88 174 GLN A C 1
ATOM 1392 O O . GLN A 1 174 ? -39.494 -13.928 54.007 1.00 96.88 174 GLN A O 1
ATOM 1397 N N . ARG A 1 175 ? -37.564 -12.809 53.746 1.00 96.56 175 ARG A N 1
ATOM 1398 C CA . ARG A 1 175 ? -37.405 -12.484 55.175 1.00 96.56 175 ARG A CA 1
ATOM 1399 C C . ARG A 1 175 ? -38.497 -11.546 55.681 1.00 96.56 175 ARG A C 1
ATOM 1401 O O . ARG A 1 175 ? -38.983 -11.755 56.788 1.00 96.56 175 ARG A O 1
ATOM 1408 N N . ILE A 1 176 ? -38.891 -10.547 54.888 1.00 96.31 176 ILE A N 1
ATOM 1409 C CA . ILE A 1 176 ? -39.999 -9.640 55.213 1.00 96.31 176 ILE A CA 1
ATOM 1410 C C . ILE A 1 176 ? -41.296 -10.438 55.326 1.00 96.31 176 ILE A C 1
ATOM 1412 O O . ILE A 1 176 ? -41.965 -10.335 56.346 1.00 96.31 176 ILE A O 1
ATOM 1416 N N . HIS A 1 177 ? -41.608 -11.303 54.359 1.00 96.69 177 HIS A N 1
ATOM 1417 C CA . HIS A 1 177 ? -42.798 -12.152 54.427 1.00 96.69 177 HIS A CA 1
ATOM 1418 C C . HIS A 1 177 ? -42.796 -13.088 55.641 1.00 96.69 177 HIS A C 1
ATOM 1420 O O . HIS A 1 177 ? -43.820 -13.222 56.310 1.00 96.69 177 HIS A O 1
ATOM 1426 N N . ALA A 1 178 ? -41.657 -13.702 55.971 1.00 96.19 178 ALA A N 1
ATOM 1427 C CA . ALA A 1 178 ? -41.533 -14.534 57.168 1.00 96.19 178 ALA A CA 1
ATOM 1428 C C . ALA A 1 178 ? -41.715 -13.719 58.463 1.00 96.19 178 ALA A C 1
ATOM 1430 O O . ALA A 1 178 ? -42.376 -14.173 59.397 1.00 96.19 178 ALA A O 1
ATOM 1431 N N . ALA A 1 179 ? -41.162 -12.503 58.517 1.00 95.56 179 ALA A N 1
ATOM 1432 C CA . ALA A 1 179 ? -41.335 -11.597 59.648 1.00 95.56 179 ALA A CA 1
ATOM 1433 C C . ALA A 1 179 ? -42.794 -11.138 59.789 1.00 95.56 179 ALA A C 1
ATOM 1435 O O . ALA A 1 179 ? -43.338 -11.195 60.887 1.00 95.56 179 ALA A O 1
ATOM 1436 N N . GLU A 1 180 ? -43.452 -10.758 58.690 1.00 95.94 180 GLU A N 1
ATOM 1437 C CA . GLU A 1 180 ? -44.875 -10.401 58.660 1.00 95.94 180 GLU A CA 1
ATOM 1438 C C . GLU A 1 180 ? -45.765 -11.557 59.127 1.00 95.94 180 GLU A C 1
ATOM 1440 O O . GLU A 1 180 ? -46.698 -11.333 59.901 1.00 95.94 180 GLU A O 1
ATOM 1445 N N . ALA A 1 181 ? -45.476 -12.792 58.699 1.00 96.38 181 ALA A N 1
ATOM 1446 C CA . ALA A 1 181 ? -46.193 -13.984 59.146 1.00 96.38 181 ALA A CA 1
ATOM 1447 C C . ALA A 1 181 ? -46.047 -1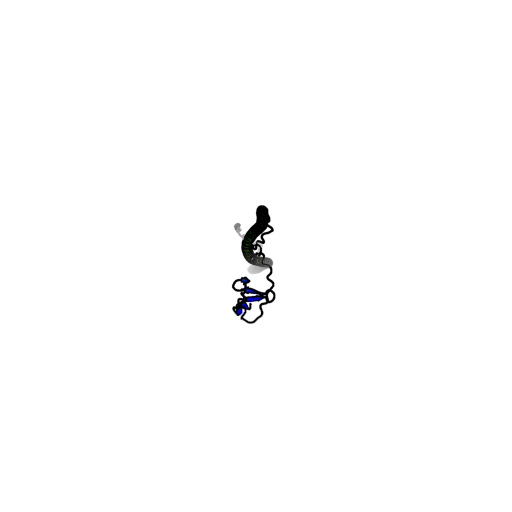4.187 60.661 1.00 96.38 181 ALA A C 1
ATOM 1449 O O . ALA A 1 181 ? -47.052 -14.278 61.363 1.00 96.38 181 ALA A O 1
ATOM 1450 N N . LYS A 1 182 ? -44.817 -14.131 61.186 1.00 96.00 182 LYS A N 1
ATOM 1451 C CA . LYS A 1 182 ? -44.556 -14.254 62.627 1.00 96.00 182 LYS A CA 1
ATOM 1452 C C . LYS A 1 182 ? -45.190 -13.121 63.440 1.00 96.00 182 LYS A C 1
ATOM 1454 O O . LYS A 1 182 ? -45.694 -13.348 64.537 1.00 96.00 182 LYS A O 1
ATOM 1459 N N . THR A 1 183 ? -45.182 -11.890 62.925 1.00 94.75 183 THR A N 1
ATOM 1460 C CA . THR A 1 183 ? -45.873 -10.763 63.563 1.00 94.75 183 THR A CA 1
ATOM 1461 C C . THR A 1 183 ? -47.381 -10.988 63.591 1.00 94.75 183 THR A C 1
ATOM 1463 O O . THR A 1 183 ? -47.992 -10.719 64.619 1.00 94.75 183 THR A O 1
ATOM 1466 N N . ARG A 1 184 ? -47.985 -11.518 62.518 1.00 96.12 184 ARG A N 1
ATOM 1467 C CA . ARG A 1 184 ? -49.412 -11.881 62.508 1.00 96.12 184 ARG A CA 1
ATOM 1468 C C . ARG A 1 184 ? -49.733 -12.991 63.502 1.00 96.12 184 ARG A C 1
ATOM 1470 O O . ARG A 1 184 ? -50.711 -12.857 64.225 1.00 96.12 184 ARG A O 1
ATOM 1477 N N . GLU A 1 185 ? -48.921 -14.043 63.567 1.00 95.75 185 GLU A N 1
ATOM 1478 C CA . GLU A 1 185 ? -49.080 -15.128 64.547 1.00 95.75 185 GLU A CA 1
ATOM 1479 C C . GLU A 1 185 ? -49.006 -14.588 65.979 1.00 95.75 185 GLU A C 1
ATOM 1481 O O . GLU A 1 185 ? -49.910 -14.819 66.777 1.00 95.75 185 GLU A O 1
ATOM 1486 N N . SER A 1 186 ? -47.987 -13.778 66.282 1.00 93.25 186 SER A N 1
ATOM 1487 C CA . SER A 1 186 ? -47.850 -13.139 67.591 1.00 93.25 186 SER A CA 1
ATOM 1488 C C . SER A 1 186 ? -49.017 -12.195 67.900 1.00 93.25 186 SER A C 1
ATOM 1490 O O . SER A 1 186 ? -49.510 -1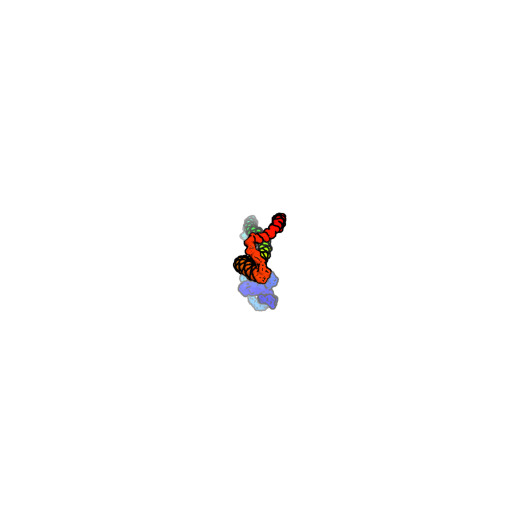2.194 69.023 1.00 93.25 186 SER A O 1
ATOM 1492 N N . GLN A 1 187 ? -49.507 -11.424 66.922 1.00 94.00 187 GLN A N 1
ATOM 1493 C CA . GLN A 1 187 ? -50.697 -10.584 67.091 1.00 94.00 187 GLN A CA 1
ATOM 1494 C C . GLN A 1 187 ? -51.935 -11.427 67.419 1.00 94.00 187 GLN A C 1
ATOM 1496 O O . GLN A 1 187 ? -52.614 -11.127 68.399 1.00 94.00 187 GLN A O 1
ATOM 1501 N N . GLN A 1 188 ? -52.188 -12.504 66.669 1.00 95.44 188 GLN A N 1
ATOM 1502 C CA . GLN A 1 188 ? -53.295 -13.429 66.931 1.00 95.44 188 GLN A CA 1
ATOM 1503 C C . GLN A 1 188 ? -53.196 -14.054 68.326 1.00 95.44 188 GLN A C 1
ATOM 1505 O O . GLN A 1 188 ? -54.192 -14.113 69.043 1.00 95.44 188 GLN A O 1
ATOM 1510 N N . GLU A 1 189 ? -52.000 -14.467 68.746 1.00 94.56 189 GLU A N 1
ATOM 1511 C CA . GLU A 1 189 ? -51.768 -15.009 70.084 1.00 94.56 189 GLU A CA 1
ATOM 1512 C C . GLU A 1 189 ? -52.006 -13.955 71.175 1.00 94.56 189 GLU A C 1
ATOM 1514 O O . GLU A 1 189 ? -52.686 -14.235 72.160 1.00 94.56 189 GLU A O 1
ATOM 1519 N N . THR A 1 190 ? -51.544 -12.713 70.987 1.00 93.12 190 THR A N 1
ATOM 1520 C CA . THR A 1 190 ? -51.821 -11.623 71.941 1.00 93.12 190 THR A CA 1
ATOM 1521 C C . THR A 1 190 ? -53.299 -11.259 72.018 1.00 93.12 190 THR A C 1
ATOM 1523 O O . THR A 1 190 ? -53.773 -10.876 73.087 1.00 93.12 190 THR A O 1
ATOM 1526 N N . GLU A 1 191 ? -54.031 -11.365 70.910 1.00 94.19 191 GLU A N 1
ATOM 1527 C CA . GLU A 1 191 ? -55.466 -11.098 70.855 1.00 94.19 191 GLU A CA 1
ATOM 1528 C C . GLU A 1 191 ? -56.253 -12.210 71.548 1.00 94.19 191 GLU A C 1
ATOM 1530 O O . GLU A 1 191 ? -57.124 -11.917 72.365 1.00 94.19 191 GLU A O 1
ATOM 1535 N N . ARG A 1 192 ? -55.858 -13.472 71.339 1.00 95.56 192 ARG A N 1
ATOM 1536 C CA . ARG A 1 192 ? -56.414 -14.630 72.045 1.00 95.56 192 ARG A CA 1
ATOM 1537 C C . ARG A 1 192 ? -56.146 -14.574 73.551 1.00 95.56 192 ARG A C 1
ATOM 1539 O O . ARG A 1 192 ? -57.057 -14.750 74.349 1.00 95.56 192 ARG A O 1
ATOM 1546 N N . LEU A 1 193 ? -54.916 -14.262 73.963 1.00 93.25 193 LEU A N 1
ATOM 1547 C CA . LEU A 1 193 ? -54.591 -14.073 75.381 1.00 93.25 193 LEU A CA 1
ATOM 1548 C C . LEU A 1 193 ? -55.329 -12.866 75.979 1.00 93.25 193 LEU A C 1
ATOM 1550 O O . LEU A 1 193 ? -55.679 -12.883 77.157 1.00 93.25 193 LEU A O 1
ATOM 1554 N N . ARG A 1 194 ? -55.583 -11.808 75.194 1.00 94.75 194 ARG A N 1
ATOM 1555 C CA . ARG A 1 194 ? -56.413 -10.676 75.630 1.00 94.75 194 ARG A CA 1
ATOM 1556 C C . ARG A 1 194 ? -57.867 -11.070 75.832 1.00 94.75 194 ARG A C 1
ATOM 1558 O O . ARG A 1 194 ? -58.429 -10.619 76.824 1.00 94.75 194 ARG A O 1
ATOM 1565 N N . SER A 1 195 ? -58.459 -11.857 74.931 1.00 93.75 195 SER A N 1
ATOM 1566 C CA . SER A 1 195 ? -59.833 -12.336 75.100 1.00 93.75 195 SER A CA 1
ATOM 1567 C C . SER A 1 195 ? -59.929 -13.268 76.303 1.00 93.75 195 SER A C 1
ATOM 1569 O O . SER A 1 195 ? -60.719 -12.996 77.191 1.00 93.75 195 SER A O 1
ATOM 1571 N N . GLU A 1 196 ? -59.030 -14.252 76.427 1.00 94.44 196 GLU A N 1
ATOM 1572 C CA . GLU A 1 196 ? -58.975 -15.141 77.600 1.00 94.44 196 GLU A CA 1
ATOM 1573 C C . GLU A 1 196 ? -58.811 -14.341 78.907 1.00 94.44 196 GLU A C 1
ATOM 1575 O O . GLU A 1 196 ? -59.468 -14.620 79.908 1.00 94.44 196 GLU A O 1
ATOM 1580 N N . LYS A 1 197 ? -57.967 -13.299 78.911 1.00 93.19 197 LYS A N 1
ATOM 1581 C CA . LYS A 1 197 ? -57.826 -12.399 80.063 1.00 93.19 197 LYS A CA 1
ATOM 1582 C C . LYS A 1 197 ? -59.102 -11.601 80.335 1.00 93.19 197 LYS A C 1
ATOM 1584 O O . LYS A 1 197 ? -59.422 -11.409 81.503 1.00 93.19 197 LYS A O 1
ATOM 1589 N N . ALA A 1 198 ? -59.782 -11.103 79.305 1.00 93.50 198 ALA A N 1
ATOM 1590 C CA . ALA A 1 198 ? -61.032 -10.365 79.454 1.00 93.50 198 ALA A CA 1
ATOM 1591 C C . ALA A 1 198 ? -62.129 -11.267 80.037 1.00 93.50 198 ALA A C 1
ATOM 1593 O O . ALA A 1 198 ? -62.737 -10.886 81.031 1.00 93.50 198 ALA A O 1
ATOM 1594 N N . ASP A 1 199 ? -62.274 -12.487 79.518 1.00 93.19 199 ASP A N 1
ATOM 1595 C CA . ASP A 1 199 ? -63.218 -13.492 80.016 1.00 93.19 199 ASP A CA 1
ATOM 1596 C C . ASP A 1 199 ? -62.914 -13.850 81.483 1.00 93.19 199 ASP A C 1
ATOM 1598 O O . ASP A 1 199 ? -63.802 -13.887 82.333 1.00 93.19 199 ASP A O 1
ATOM 1602 N N . LEU A 1 200 ? -61.633 -14.054 81.829 1.00 92.00 200 LEU A N 1
ATOM 1603 C CA . LEU A 1 200 ? -61.201 -14.274 83.216 1.00 92.00 200 LEU A CA 1
ATOM 1604 C C . LEU A 1 200 ? -61.466 -13.058 84.114 1.00 92.00 200 LEU A C 1
ATOM 1606 O O . LEU A 1 200 ? -61.753 -13.225 85.300 1.00 92.00 200 LEU A O 1
ATOM 1610 N N . GLN A 1 201 ? -61.325 -11.837 83.595 1.00 92.25 201 GLN A N 1
ATOM 1611 C CA . GLN A 1 201 ? -61.622 -10.610 84.333 1.00 92.25 201 GLN A CA 1
ATOM 1612 C C . GLN A 1 201 ? -63.125 -10.444 84.567 1.00 92.25 201 GLN A C 1
ATOM 1614 O O . GLN A 1 201 ? -63.499 -10.056 85.669 1.00 92.25 201 GLN A O 1
ATOM 1619 N N . GLU A 1 202 ? -63.962 -10.770 83.582 1.00 92.31 202 GLU A N 1
ATOM 1620 C CA . GLU A 1 202 ? -65.423 -10.779 83.701 1.00 92.31 202 GLU A CA 1
ATOM 1621 C C . GLU A 1 202 ? -65.875 -11.835 84.713 1.00 92.31 202 GLU A C 1
ATOM 1623 O O . GLU A 1 202 ? -66.536 -11.486 85.683 1.00 92.31 202 GLU A O 1
ATOM 1628 N N . MET A 1 203 ? -65.382 -13.076 84.620 1.00 90.69 203 MET A N 1
ATOM 1629 C CA . MET A 1 203 ? -65.662 -14.106 85.629 1.00 90.69 203 MET A CA 1
ATOM 1630 C C . MET A 1 203 ? -65.214 -13.689 87.037 1.00 90.69 203 MET A C 1
ATOM 1632 O O . MET A 1 203 ? -65.937 -13.918 88.003 1.00 90.69 203 MET A O 1
ATOM 1636 N N . ASN A 1 204 ? -64.038 -13.065 87.189 1.00 91.06 204 ASN A N 1
ATOM 1637 C CA . ASN A 1 204 ? -63.603 -12.535 88.488 1.00 91.06 204 ASN A CA 1
ATOM 1638 C C . ASN A 1 204 ? -64.495 -11.382 88.969 1.00 91.06 204 ASN A C 1
ATOM 1640 O O . ASN A 1 204 ? -64.759 -11.281 90.168 1.00 91.06 204 ASN A O 1
ATOM 1644 N N . HIS A 1 205 ? -64.947 -10.510 88.067 1.00 91.75 205 HIS A N 1
ATOM 1645 C CA . HIS A 1 205 ? -65.872 -9.429 88.389 1.00 91.75 205 HIS A CA 1
ATOM 1646 C C . HIS A 1 205 ? -67.217 -9.986 88.859 1.00 91.75 205 HIS A C 1
ATOM 1648 O O . HIS A 1 205 ? -67.684 -9.590 89.924 1.00 91.75 205 HIS A O 1
ATOM 1654 N N . ASP A 1 206 ? -67.770 -10.960 88.140 1.00 92.06 206 ASP A N 1
ATOM 1655 C CA . ASP A 1 206 ? -69.012 -11.653 88.477 1.00 92.06 206 ASP A CA 1
ATOM 1656 C C . ASP A 1 206 ? -68.898 -12.404 89.802 1.00 92.06 206 ASP A C 1
ATOM 1658 O O . ASP A 1 206 ? -69.784 -12.299 90.645 1.00 92.06 206 ASP A O 1
ATOM 1662 N N . LEU A 1 207 ? -67.782 -13.103 90.042 1.00 89.38 207 LEU A N 1
ATOM 1663 C CA . LEU A 1 207 ? -67.493 -13.746 91.327 1.00 89.38 207 LEU A CA 1
ATOM 1664 C C . LEU A 1 207 ? -67.415 -12.718 92.459 1.00 89.38 207 LEU A C 1
ATOM 1666 O O . LEU A 1 207 ? -67.958 -12.948 93.534 1.00 89.38 207 LEU A O 1
ATOM 1670 N N . THR A 1 208 ? -66.783 -11.567 92.229 1.00 86.69 208 THR A N 1
ATOM 1671 C CA . THR A 1 208 ? -66.690 -10.491 93.228 1.00 86.69 208 THR A CA 1
ATOM 1672 C C . THR A 1 208 ? -68.058 -9.847 93.488 1.00 86.69 208 THR A C 1
ATOM 1674 O O . THR A 1 208 ? -68.413 -9.591 94.638 1.00 86.69 208 THR A O 1
ATOM 1677 N N . MET A 1 209 ? -68.865 -9.623 92.447 1.00 88.38 209 MET A N 1
ATOM 1678 C CA . MET A 1 209 ? -70.260 -9.173 92.545 1.00 88.38 209 MET A CA 1
ATOM 1679 C C . MET A 1 209 ? -71.129 -10.199 93.283 1.00 88.38 209 MET A C 1
ATOM 1681 O O . MET A 1 209 ? -71.933 -9.838 94.140 1.00 88.38 209 MET A O 1
ATOM 1685 N N . PHE A 1 210 ? -70.945 -11.490 93.015 1.00 89.75 210 PHE A N 1
ATOM 1686 C CA . PHE A 1 210 ? -71.643 -12.567 93.709 1.00 89.75 210 PHE A CA 1
ATOM 1687 C C . PHE A 1 210 ? -71.254 -12.633 95.191 1.00 89.75 210 PHE A C 1
ATOM 1689 O O . PHE A 1 210 ? -72.128 -12.681 96.049 1.00 89.75 210 PHE A O 1
ATOM 1696 N N . ILE A 1 211 ? -69.960 -12.565 95.518 1.00 85.31 211 ILE A N 1
ATOM 1697 C CA . ILE A 1 211 ? -69.487 -12.569 96.910 1.00 85.31 211 ILE A CA 1
ATOM 1698 C C . ILE A 1 211 ? -69.983 -11.322 97.644 1.00 85.31 211 ILE A C 1
ATOM 1700 O O . ILE A 1 211 ? -70.565 -11.446 98.715 1.00 85.31 211 ILE A O 1
ATOM 1704 N N . SER A 1 212 ? -69.827 -10.135 97.056 1.00 85.25 212 SER A N 1
ATOM 1705 C CA . SER A 1 212 ? -70.282 -8.882 97.671 1.00 85.25 212 SER A CA 1
ATOM 1706 C C . SER A 1 212 ? -71.802 -8.815 97.828 1.00 85.25 212 SER A C 1
ATOM 1708 O O . SER A 1 212 ? -72.279 -8.350 98.857 1.00 85.25 212 SER A O 1
ATOM 1710 N N . SER A 1 213 ? -72.587 -9.316 96.867 1.00 80.25 213 SER A N 1
ATOM 1711 C CA . SER A 1 213 ? -74.044 -9.427 97.021 1.00 80.25 213 SER A CA 1
ATOM 1712 C C . SER A 1 213 ? -74.427 -10.466 98.076 1.00 80.25 213 SER A C 1
ATOM 1714 O O . SER A 1 213 ? -75.322 -10.200 98.872 1.00 80.25 213 SER A O 1
ATOM 1716 N N . GLN A 1 214 ? -73.724 -11.600 98.170 1.00 82.00 214 GLN A N 1
ATOM 1717 C CA . GLN A 1 214 ? -73.928 -12.589 99.230 1.00 82.00 214 GLN A CA 1
ATOM 1718 C C . GLN A 1 214 ? -73.567 -12.028 100.616 1.00 82.00 214 GLN A C 1
ATOM 1720 O O . GLN A 1 214 ? -74.285 -12.274 101.584 1.00 82.00 214 GLN A O 1
ATOM 1725 N N . GLU A 1 215 ? -72.478 -11.268 100.728 1.00 80.00 215 GLU A N 1
ATOM 1726 C CA . GLU A 1 215 ? -72.098 -10.538 101.941 1.00 80.00 215 GLU A CA 1
ATOM 1727 C C . GLU A 1 215 ? -73.133 -9.461 102.280 1.00 80.00 215 GLU A C 1
ATOM 1729 O O . GLU A 1 215 ? -73.570 -9.394 103.425 1.00 80.00 215 GLU A O 1
ATOM 1734 N N . LYS A 1 216 ? -73.628 -8.700 101.294 1.00 76.50 216 LYS A N 1
ATOM 1735 C CA . LYS A 1 216 ? -74.684 -7.698 101.496 1.00 76.50 216 LYS A CA 1
ATOM 1736 C C . LYS A 1 216 ? -76.006 -8.320 101.935 1.00 76.50 216 LYS A C 1
ATOM 1738 O O . LYS A 1 216 ? -76.655 -7.784 102.824 1.00 76.50 216 LYS A O 1
ATOM 1743 N N . VAL A 1 217 ? -76.394 -9.463 101.369 1.00 71.25 217 VAL A N 1
ATOM 1744 C CA . VAL A 1 217 ? -77.580 -10.221 101.800 1.00 71.25 217 VAL A CA 1
ATOM 1745 C C . VAL A 1 217 ? -77.398 -10.745 103.224 1.00 71.25 217 VAL A C 1
ATOM 1747 O O . VAL A 1 217 ? -78.326 -10.639 104.018 1.00 71.25 217 VAL A O 1
ATOM 1750 N N . LYS A 1 218 ? -76.211 -11.249 103.588 1.00 74.62 218 LYS A N 1
ATOM 1751 C CA . LYS A 1 218 ? -75.907 -11.659 104.971 1.00 74.62 218 LYS A CA 1
ATOM 1752 C C . LYS A 1 218 ? -75.940 -10.477 105.948 1.00 74.62 218 LYS A C 1
ATOM 1754 O O . LYS A 1 218 ? -76.468 -10.628 107.045 1.00 74.62 218 LYS A O 1
ATOM 1759 N N . GLU A 1 219 ? -75.422 -9.311 105.561 1.00 70.50 219 GLU A N 1
AT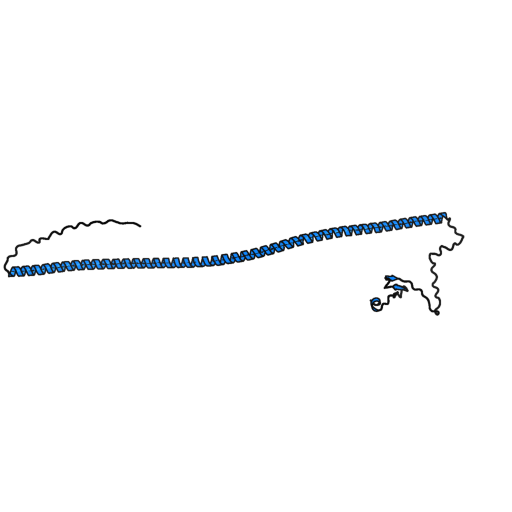OM 1760 C CA . GLU A 1 219 ? -75.514 -8.073 106.349 1.00 70.50 219 GLU A CA 1
ATOM 1761 C C . GLU A 1 219 ? -76.967 -7.605 106.521 1.00 70.50 219 GLU A C 1
ATOM 1763 O O . GLU A 1 219 ? -77.367 -7.265 107.633 1.00 70.50 219 GLU A O 1
ATOM 1768 N N . LEU A 1 220 ? -77.767 -7.616 105.449 1.00 62.66 220 LEU A N 1
ATOM 1769 C CA . LEU A 1 220 ? -79.183 -7.229 105.476 1.00 62.66 220 LEU A CA 1
ATOM 1770 C C . LEU A 1 220 ? -80.034 -8.228 106.284 1.00 62.66 220 LEU A C 1
ATOM 1772 O O . LEU A 1 220 ? -80.886 -7.814 107.066 1.00 62.66 220 LEU A O 1
ATOM 1776 N N . GLN A 1 221 ? -79.745 -9.532 106.197 1.00 59.22 221 GLN A N 1
ATOM 1777 C CA . GLN A 1 221 ? -80.360 -10.558 107.051 1.00 59.22 221 GLN A CA 1
ATOM 1778 C C . GLN A 1 221 ? -79.970 -10.407 108.528 1.00 59.22 221 GLN A C 1
ATOM 1780 O O . GLN A 1 221 ? -80.801 -10.642 109.401 1.00 59.22 221 GLN A O 1
ATOM 1785 N N . ALA A 1 222 ? -78.737 -9.984 108.828 1.00 60.06 222 ALA A N 1
ATOM 1786 C CA . ALA A 1 222 ? -78.310 -9.679 110.194 1.00 60.06 222 ALA A CA 1
ATOM 1787 C C . ALA A 1 222 ? -78.939 -8.383 110.750 1.00 60.06 222 ALA A C 1
ATOM 1789 O O . ALA A 1 222 ? -78.997 -8.216 111.967 1.00 60.06 222 ALA A O 1
ATOM 1790 N N . GLN A 1 223 ? -79.426 -7.487 109.880 1.00 57.69 223 GLN A N 1
ATOM 1791 C CA . GLN A 1 223 ? -80.137 -6.254 110.248 1.00 57.69 223 GLN A CA 1
ATOM 1792 C C . GLN A 1 223 ? -81.672 -6.398 110.298 1.00 57.69 223 GLN A C 1
ATOM 1794 O O . GLN A 1 223 ? -82.329 -5.508 110.833 1.00 57.69 223 GLN A O 1
ATOM 1799 N N . GLY A 1 224 ? -82.244 -7.527 109.859 1.00 50.06 224 GLY A N 1
ATOM 1800 C CA . GLY A 1 224 ? -83.645 -7.884 110.122 1.00 50.06 224 GLY A CA 1
ATOM 1801 C C . GLY A 1 224 ? -84.696 -7.356 109.133 1.00 50.06 224 GLY A C 1
ATOM 1802 O O . GLY A 1 224 ? -85.846 -7.195 109.536 1.00 50.06 224 GLY A O 1
ATOM 1803 N N . GLU A 1 225 ? -84.353 -7.122 107.862 1.00 40.34 225 GLU A N 1
ATOM 1804 C CA . GLU A 1 225 ? -85.332 -6.825 106.795 1.00 40.34 225 GLU A CA 1
ATOM 1805 C C . GLU A 1 225 ? -85.503 -8.014 105.824 1.00 40.34 225 GLU A C 1
ATOM 1807 O O . GLU A 1 225 ? -84.528 -8.609 105.360 1.00 40.34 225 GLU A O 1
ATOM 1812 N N . GLU A 1 226 ? -86.758 -8.381 105.524 1.00 43.69 226 GLU A N 1
ATOM 1813 C CA . GLU A 1 226 ? -87.123 -9.447 104.576 1.00 43.69 226 GLU A CA 1
ATOM 1814 C C . GLU A 1 226 ? -86.772 -9.072 103.126 1.00 43.69 226 GLU A C 1
ATOM 1816 O O . GLU A 1 226 ? -87.157 -8.018 102.619 1.00 43.69 226 GLU A O 1
ATOM 1821 N N . VAL A 1 227 ? -86.076 -9.975 102.428 1.00 43.59 227 VAL A N 1
ATOM 1822 C CA . VAL A 1 227 ? -85.668 -9.803 101.027 1.00 43.59 227 VAL A CA 1
ATOM 1823 C C . VAL A 1 227 ? -86.775 -10.320 100.100 1.00 43.59 227 VAL A C 1
ATOM 1825 O O . VAL A 1 227 ? -86.954 -11.528 99.955 1.00 43.59 227 VAL A O 1
ATOM 1828 N N . VAL A 1 228 ? -87.502 -9.398 99.463 1.00 40.88 228 VAL A N 1
ATOM 1829 C CA . VAL A 1 228 ? -88.475 -9.668 98.387 1.00 40.88 228 VAL A CA 1
ATOM 1830 C C . VAL A 1 228 ? -87.782 -9.595 97.016 1.00 40.88 228 VAL A C 1
ATOM 1832 O O . VAL A 1 228 ? -86.891 -8.780 96.789 1.00 40.88 228 VAL A O 1
ATOM 1835 N N . GLU A 1 229 ? -88.188 -10.493 96.120 1.00 44.44 229 GLU A N 1
ATOM 1836 C CA . GLU A 1 229 ? -87.646 -10.776 94.786 1.00 44.44 229 GLU A CA 1
ATOM 1837 C C . GLU A 1 229 ? -87.403 -9.559 93.863 1.00 44.44 229 GLU A C 1
ATOM 1839 O O . GLU A 1 229 ? -88.283 -8.740 93.620 1.00 44.44 229 GLU A O 1
ATOM 1844 N N . GLY A 1 230 ? -86.214 -9.541 93.245 1.00 42.47 230 GLY A N 1
ATOM 1845 C CA . GLY A 1 230 ? -85.998 -9.297 91.811 1.00 42.47 230 GLY A CA 1
ATOM 1846 C C . GLY A 1 230 ? -86.404 -7.957 91.176 1.00 42.47 230 GLY A C 1
ATOM 1847 O O . GLY A 1 230 ? -87.509 -7.814 90.667 1.00 42.47 230 GLY A O 1
ATOM 1848 N N . SER A 1 231 ? -85.430 -7.062 90.964 1.00 34.62 231 SER A N 1
ATOM 1849 C CA . SER A 1 231 ? -85.270 -6.367 89.668 1.00 34.62 231 SER A CA 1
ATOM 1850 C C . SER A 1 231 ? -83.852 -5.795 89.509 1.00 34.62 231 SER A C 1
ATOM 1852 O O . SER A 1 231 ? -83.424 -4.918 90.254 1.00 34.62 231 SER A O 1
ATOM 1854 N N . ALA A 1 232 ? -83.100 -6.298 88.526 1.00 35.50 232 ALA A N 1
ATOM 1855 C CA . ALA A 1 232 ? -81.848 -5.690 88.084 1.00 35.50 232 ALA A CA 1
ATOM 1856 C C . ALA A 1 232 ? -82.173 -4.657 86.995 1.00 35.50 232 ALA A C 1
ATOM 1858 O O . ALA A 1 232 ? -82.516 -5.010 85.867 1.00 35.50 232 ALA A O 1
ATOM 1859 N N . PHE A 1 233 ? -82.109 -3.375 87.347 1.00 34.97 233 PHE A N 1
ATOM 1860 C CA . PHE A 1 233 ? -82.268 -2.263 86.413 1.00 34.97 233 PHE A CA 1
ATOM 1861 C C . PHE A 1 233 ? -80.909 -1.962 85.764 1.00 34.97 233 PHE A C 1
ATOM 1863 O O . PHE A 1 233 ? -80.010 -1.428 86.412 1.00 34.97 233 PHE A O 1
ATOM 1870 N N . ALA A 1 234 ? -80.735 -2.325 84.491 1.00 33.94 234 ALA A N 1
ATOM 1871 C CA . ALA A 1 234 ? -79.560 -1.945 83.709 1.00 33.94 234 ALA A CA 1
ATOM 1872 C C . ALA A 1 234 ? -79.735 -0.510 83.170 1.00 33.94 234 ALA A C 1
ATOM 1874 O O . ALA A 1 234 ? -80.748 -0.233 82.524 1.00 33.94 234 ALA A O 1
ATOM 1875 N N . PRO A 1 235 ? -78.787 0.420 83.397 1.00 39.97 235 PRO A N 1
ATOM 1876 C CA . PRO A 1 235 ? -78.878 1.758 82.836 1.00 39.97 235 PRO A CA 1
ATOM 1877 C C . PRO A 1 235 ? -78.531 1.750 81.341 1.00 39.97 235 PRO A C 1
ATOM 1879 O O . PRO A 1 235 ? -77.536 1.180 80.895 1.00 39.97 235 PRO A O 1
ATOM 1882 N N . GLU A 1 236 ? -79.370 2.433 80.573 1.00 36.38 236 GLU A N 1
ATOM 1883 C CA . GLU A 1 236 ? -79.297 2.620 79.129 1.00 36.38 236 GLU A CA 1
ATOM 1884 C C . GLU A 1 236 ? -78.034 3.405 78.716 1.00 36.38 236 GLU A C 1
ATOM 1886 O O . GLU A 1 236 ? -77.890 4.599 78.999 1.00 36.38 236 GLU A O 1
ATOM 1891 N N . GLN A 1 237 ? -77.092 2.743 78.033 1.00 38.88 237 GLN A N 1
ATOM 1892 C CA . GLN A 1 237 ? -75.934 3.404 77.428 1.00 38.88 237 GLN A CA 1
ATOM 1893 C C . GLN A 1 237 ? -76.303 4.021 76.072 1.00 38.88 237 GLN A C 1
ATOM 1895 O O . GLN A 1 237 ? -76.653 3.346 75.105 1.00 38.88 237 GLN A O 1
ATOM 1900 N N . ARG A 1 238 ? -76.179 5.349 76.013 1.00 36.62 238 ARG A N 1
ATOM 1901 C CA . ARG A 1 238 ? -76.366 6.194 74.829 1.00 36.62 238 ARG A CA 1
ATOM 1902 C C . ARG A 1 238 ? -75.466 5.764 73.665 1.00 36.62 238 ARG A C 1
ATOM 1904 O O . ARG A 1 238 ? -74.243 5.743 73.784 1.00 36.62 238 ARG A O 1
ATOM 1911 N N . GLN A 1 239 ? -76.083 5.561 72.503 1.00 39.06 239 GLN A N 1
ATOM 1912 C CA . GLN A 1 239 ? -75.418 5.463 71.204 1.00 39.06 239 GLN A CA 1
ATOM 1913 C C . GLN A 1 239 ? -74.587 6.727 70.914 1.00 39.06 239 GLN A C 1
ATOM 1915 O O . GLN A 1 239 ? -75.140 7.821 70.789 1.00 39.06 239 GLN A O 1
ATOM 1920 N N . GLN A 1 240 ? -73.271 6.585 70.723 1.00 39.03 240 GLN A N 1
ATOM 1921 C CA . GLN A 1 240 ? -72.481 7.565 69.973 1.00 39.03 240 GLN A CA 1
ATOM 1922 C C . GLN A 1 240 ? -72.301 7.071 68.538 1.00 39.03 240 GLN A C 1
ATOM 1924 O O . GLN A 1 240 ? -71.626 6.081 68.264 1.00 39.03 240 GLN A O 1
ATOM 1929 N N . GLN A 1 241 ? -72.942 7.785 67.615 1.00 40.16 241 GLN A N 1
ATOM 1930 C CA . GLN A 1 241 ? -72.807 7.606 66.177 1.00 40.16 241 GLN A CA 1
ATOM 1931 C C . GLN A 1 241 ? -71.356 7.821 65.730 1.00 40.16 241 GLN A C 1
ATOM 1933 O O . GLN A 1 241 ? -70.767 8.885 65.935 1.00 40.16 241 GLN A O 1
ATOM 1938 N N . GLY A 1 242 ? -70.810 6.827 65.032 1.00 37.09 242 GLY A N 1
ATOM 1939 C CA . GLY A 1 242 ? -69.565 6.955 64.290 1.00 37.09 242 GLY A CA 1
ATOM 1940 C C . GLY A 1 242 ? -69.690 7.964 63.145 1.00 37.09 242 GLY A C 1
ATOM 1941 O O . GLY A 1 242 ? -70.505 7.805 62.234 1.00 37.09 242 GLY A O 1
ATOM 1942 N N . LYS A 1 243 ? -68.819 8.978 63.138 1.00 39.97 243 LYS A N 1
ATOM 1943 C CA . LYS A 1 243 ? -68.532 9.770 61.937 1.00 39.97 243 LYS A CA 1
ATOM 1944 C C . LYS A 1 243 ? -67.473 9.059 61.101 1.00 39.97 243 LYS A C 1
ATOM 1946 O O . LYS A 1 243 ? -66.289 9.061 61.424 1.00 39.97 243 LYS A O 1
ATOM 1951 N N . LYS A 1 244 ? -67.924 8.511 59.972 1.00 41.75 244 LYS A N 1
ATOM 1952 C CA . LYS A 1 244 ? -67.103 8.176 58.804 1.00 41.75 244 LYS A CA 1
ATOM 1953 C C . LYS A 1 244 ? -66.253 9.395 58.410 1.00 41.75 244 LYS A C 1
ATOM 1955 O O . LYS A 1 244 ? -66.807 10.469 58.180 1.00 41.75 244 LYS A O 1
ATOM 1960 N N . LYS A 1 245 ? -64.939 9.222 58.235 1.00 39.06 245 LYS A N 1
ATOM 1961 C CA . LYS A 1 245 ? -64.129 10.105 57.383 1.00 39.06 245 LYS A CA 1
ATOM 1962 C C . LYS A 1 245 ? -63.488 9.294 56.266 1.00 39.06 245 LYS A C 1
ATOM 1964 O O . LYS A 1 245 ? -62.962 8.204 56.465 1.00 39.06 245 LYS A O 1
ATOM 1969 N N . ALA A 1 246 ? -63.667 9.837 55.075 1.00 44.12 246 ALA A N 1
ATOM 1970 C CA . ALA A 1 246 ? -63.439 9.224 53.790 1.00 44.12 246 ALA A CA 1
ATOM 1971 C C . ALA A 1 246 ? -61.954 9.078 53.437 1.00 44.12 246 ALA A C 1
ATOM 1973 O O . ALA A 1 246 ? -61.131 9.936 53.744 1.00 44.12 246 ALA A O 1
ATOM 1974 N N . LYS A 1 247 ? -61.688 8.001 52.690 1.00 41.19 247 LYS A N 1
ATOM 1975 C CA . LYS A 1 247 ? -60.728 7.884 51.583 1.00 41.19 247 LYS A CA 1
ATOM 1976 C C . LYS A 1 247 ? -60.160 9.223 51.081 1.00 41.19 247 LYS A C 1
ATOM 1978 O O . LYS A 1 247 ? -60.878 10.004 50.462 1.00 41.19 247 LYS A O 1
ATOM 1983 N N . GLY A 1 248 ? -58.843 9.374 51.200 1.00 43.47 248 GLY A N 1
ATOM 1984 C CA . GLY A 1 248 ? -58.011 10.233 50.359 1.00 43.47 248 GLY A CA 1
ATOM 1985 C C . GLY A 1 248 ? -56.992 9.359 49.630 1.00 43.47 248 GLY A C 1
ATOM 1986 O O . GLY A 1 248 ? -56.117 8.774 50.253 1.00 43.47 248 GLY A O 1
ATOM 1987 N N . LYS A 1 249 ? -57.177 9.213 48.319 1.00 50.91 249 LYS A N 1
ATOM 1988 C CA . LYS A 1 249 ? -56.344 8.469 47.365 1.00 50.91 249 LYS A CA 1
ATOM 1989 C C . LYS A 1 249 ? -55.565 9.497 46.533 1.00 50.91 249 LYS A C 1
ATOM 1991 O O . LYS A 1 249 ? -56.146 10.540 46.235 1.00 50.91 249 LYS A O 1
ATOM 1996 N N . LYS A 1 250 ? -54.381 9.101 46.039 1.00 46.75 250 LYS A N 1
ATOM 1997 C CA . LYS A 1 250 ? -53.453 9.796 45.104 1.00 46.75 250 LYS A CA 1
ATOM 1998 C C . LYS A 1 250 ? -52.375 10.616 45.835 1.00 46.75 250 LYS A C 1
ATOM 2000 O O . LYS A 1 250 ? -52.706 11.321 46.774 1.00 46.75 250 LYS A O 1
ATOM 2005 N N . LYS A 1 251 ? -51.098 10.564 45.461 1.00 43.97 251 LYS A N 1
ATOM 2006 C CA . LYS A 1 251 ? -50.455 10.313 44.161 1.00 43.97 251 LYS A CA 1
ATOM 2007 C C . LYS A 1 251 ? -49.144 9.563 44.375 1.00 43.97 251 LYS A C 1
ATOM 2009 O O . LYS A 1 251 ? -48.524 9.823 45.426 1.00 43.97 251 LYS A O 1
#

Secondary structure (DSSP, 8-state):
-HHHHH---EEE-TTT--EEETTTTEEE-------S-S----------TTGGGS--TT----HHHHHHHHHHHHHHHHHHHHHHHHHHHHHHHHHHHHHHHHHHHHHHHHHHHHHHHHHHHHHHHHHHHHHHHHHHHHHHHHHHHHHHHHHHHHHHHHHHHHHHHHHHHHHHHHHHHHHHHHHHHHHHHHHHHHHHHHHHHHHHHHHHHHHHHHHHHHHHHHHT------------PPP------------

Sequence (251 aa):
AHWEATSHCYAMDINSQHVWDYAGDGYVHRLIQNKPDSKLIDLPARRHPNAAFRAEADDQVPREKMENMANEYTYLLTSQLDSQRRYYEDQLERAVDKASIASAKAEDAARACSALAEEMAVLRVQNQEYAASVTRMEKSVEKATTRAEKFEKMARDMSTQLREEKTMNEGLLQRIHAAEAKTRESQQETERLRSEKADLQEMNHDLTMFISSQEKVKELQAQGEEVVEGSAFAPEQRQQQGKKKAKGKKK

Organism: Aureobasidium melanogenum (NCBI:txid46634)